Protein AF-A0A3D3IW86-F1 (afdb_monomer_lite)

pLDDT: mean 82.08, std 21.76, range [32.59, 98.81]

Radius of gyration: 20.86 Å; chains: 1; bounding box: 68×51×54 Å

Sequence (245 aa):
MKNLFLLALILLTANPALARVEESYRPDKIADLTLIYNRVTPASRAADMEFVKGMTPHHAGALTMSEEYLNNPGASSPTLKKLARGIIHNQKFEIGMLAAIHTLAEKPLAEIGEYRAVAVQGLAQNQKFIFAPMPDSFGLRGENISAADVAFAKGMIVHHQGAVDMAHDYLNNPNATNNYLRLMCNDIITDQSQEIALMEAVISAYPGDAAAVKPAKVHGMDHMGHGKDNKTRDCGHTKPDSHKH

Foldseek 3Di:
DDDDDDDPPPPPPPVPACLQQDVPADLPDADDKDFDKDQADPLLLVLLVLLLVQVLLLLVQLLVLLVVLLPDPQAFQPLLVLVSVLSNQRSVLVSVFSVQQVVQSPDPDDAPVRMGGRGIPCSCNNVVNDRRDRRDLVSLVPTAQGLSLLQSLVQLLVSLVLLLVSLVVLCPDPSNRPVVSVSVSVVSNVVSVSSNVSSVSSLVSHPDDSVPRHHDDGGSCPSSPPDDDPPPPPPDDDDDDDDDD

Structure (mmCIF, N/CA/C/O backbone):
data_AF-A0A3D3IW86-F1
#
_entry.id   AF-A0A3D3IW86-F1
#
loop_
_atom_site.group_PDB
_atom_site.id
_atom_site.type_symbol
_atom_site.label_atom_id
_atom_site.label_alt_id
_atom_site.label_comp_id
_atom_site.label_asym_id
_atom_site.label_entity_id
_atom_site.label_seq_id
_atom_site.pdbx_PDB_ins_code
_atom_site.Cartn_x
_atom_site.Cartn_y
_atom_site.Cartn_z
_atom_site.occupancy
_atom_site.B_iso_or_equiv
_atom_site.auth_seq_id
_atom_site.auth_comp_id
_atom_site.auth_asym_id
_atom_site.auth_atom_id
_atom_site.pdbx_PDB_model_num
ATOM 1 N N . MET A 1 1 ? -17.943 -38.190 23.713 1.00 38.34 1 MET A N 1
ATOM 2 C CA . MET A 1 1 ? -16.708 -38.257 22.904 1.00 38.34 1 MET A CA 1
ATOM 3 C C . MET A 1 1 ? -16.505 -36.878 22.297 1.00 38.34 1 MET A C 1
ATOM 5 O O . MET A 1 1 ? -17.404 -36.398 21.623 1.00 38.34 1 MET A O 1
ATOM 9 N N . LYS A 1 2 ? -15.439 -36.180 22.705 1.00 37.81 2 LYS A N 1
ATOM 10 C CA . LYS A 1 2 ? -15.166 -34.772 22.376 1.00 37.81 2 LYS A CA 1
ATOM 11 C C . LYS A 1 2 ? -14.350 -34.72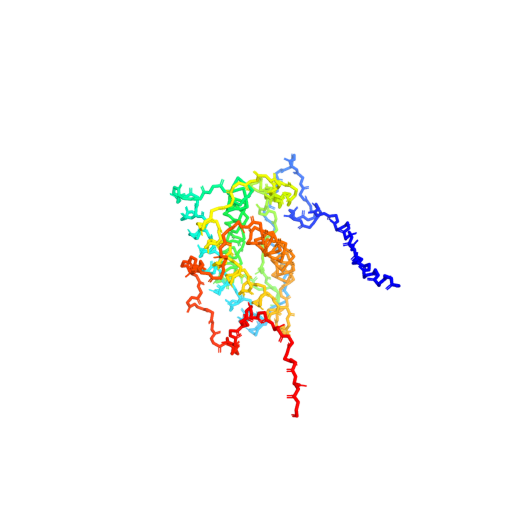7 21.079 1.00 37.81 2 LYS A C 1
ATOM 13 O O . LYS A 1 2 ? -13.244 -35.255 21.077 1.00 37.81 2 LYS A O 1
ATOM 18 N N . ASN A 1 3 ? -14.868 -34.103 20.021 1.00 37.53 3 ASN A N 1
ATOM 19 C CA . ASN A 1 3 ? -14.087 -33.822 18.814 1.00 37.53 3 ASN A CA 1
ATOM 20 C C . ASN A 1 3 ? -13.356 -32.492 18.994 1.00 37.53 3 ASN A C 1
ATOM 22 O O . ASN A 1 3 ? -13.954 -31.419 18.956 1.00 37.53 3 ASN A O 1
ATOM 26 N N . LEU A 1 4 ? -12.057 -32.607 19.244 1.00 38.44 4 LEU A N 1
ATOM 27 C CA . LEU A 1 4 ? -11.098 -31.520 19.340 1.00 38.44 4 LEU A CA 1
ATOM 28 C C . LEU A 1 4 ? -10.633 -31.192 17.911 1.00 38.44 4 LEU A C 1
ATOM 30 O O . LEU A 1 4 ? -9.855 -31.947 17.333 1.00 38.44 4 LEU A O 1
ATOM 34 N N . PHE A 1 5 ? -11.130 -30.108 17.313 1.00 38.84 5 PHE A N 1
ATOM 35 C CA . PHE A 1 5 ? -10.524 -29.566 16.095 1.00 38.84 5 PHE A CA 1
ATOM 36 C C . PHE A 1 5 ? -9.273 -28.784 16.496 1.00 38.84 5 PHE A C 1
ATOM 38 O O . PHE A 1 5 ? -9.349 -27.718 17.102 1.00 38.84 5 PHE A O 1
ATOM 45 N N . LEU A 1 6 ? -8.116 -29.371 16.203 1.00 35.00 6 LEU A N 1
ATOM 46 C CA . LEU A 1 6 ? -6.807 -28.768 16.386 1.00 35.00 6 LEU A CA 1
ATOM 47 C C . LEU A 1 6 ? -6.587 -27.768 15.238 1.00 35.00 6 LEU A C 1
ATOM 49 O O . LEU A 1 6 ? -6.328 -28.172 14.106 1.00 35.00 6 LEU A O 1
ATOM 53 N N . LEU A 1 7 ? -6.732 -26.469 15.509 1.00 35.75 7 LEU A N 1
ATOM 54 C CA . LEU A 1 7 ? -6.307 -25.427 14.575 1.00 35.75 7 LEU A CA 1
ATOM 55 C C . LEU A 1 7 ? -4.773 -25.389 14.601 1.00 35.75 7 LEU A C 1
ATOM 57 O O . LEU A 1 7 ? -4.171 -25.004 15.604 1.00 35.75 7 LEU A O 1
ATOM 61 N N . ALA A 1 8 ? -4.135 -25.841 13.525 1.00 33.03 8 ALA A N 1
ATOM 62 C CA . ALA A 1 8 ? -2.693 -25.729 13.364 1.00 33.03 8 ALA A CA 1
ATOM 63 C C . ALA A 1 8 ? -2.337 -24.255 13.126 1.00 33.03 8 ALA A C 1
ATOM 65 O O . ALA A 1 8 ? -2.498 -23.732 12.026 1.00 33.03 8 ALA A O 1
ATOM 66 N N . LEU A 1 9 ? -1.867 -23.580 14.175 1.00 33.41 9 LEU A N 1
ATOM 67 C CA . LEU A 1 9 ? -1.233 -22.273 14.072 1.00 33.41 9 LEU A CA 1
ATOM 68 C C . LEU A 1 9 ? 0.145 -22.481 13.433 1.00 33.41 9 LEU A C 1
ATOM 70 O O . LEU A 1 9 ? 1.122 -22.790 14.115 1.00 33.41 9 LEU A O 1
ATOM 74 N N . ILE A 1 10 ? 0.215 -22.369 12.108 1.00 33.88 10 ILE A N 1
ATOM 75 C CA . ILE A 1 10 ? 1.492 -22.299 11.402 1.00 33.88 10 ILE A CA 1
ATOM 76 C C . ILE A 1 10 ? 2.092 -20.931 11.741 1.00 33.88 10 ILE A C 1
ATOM 78 O O . ILE A 1 10 ? 1.755 -19.924 11.123 1.00 33.88 10 ILE A O 1
ATOM 82 N N . LEU A 1 11 ? 2.967 -20.885 12.750 1.00 34.97 11 LEU A N 1
ATOM 83 C CA . LEU A 1 11 ? 3.916 -19.785 12.896 1.00 34.97 11 LEU A CA 1
ATOM 84 C C . LEU A 1 11 ? 4.886 -19.868 11.718 1.00 34.97 11 LEU A C 1
ATOM 86 O O . LEU A 1 11 ? 5.905 -20.557 11.772 1.00 34.97 11 LEU A O 1
ATOM 90 N N . LEU A 1 12 ? 4.558 -19.167 10.637 1.00 33.88 12 LEU A N 1
ATOM 91 C CA . LEU A 1 12 ? 5.546 -18.815 9.635 1.00 33.88 12 LEU A CA 1
ATOM 92 C C . LEU A 1 12 ? 6.490 -17.810 10.304 1.00 33.88 12 LEU A C 1
ATOM 94 O O . LEU A 1 12 ? 6.170 -16.631 10.435 1.00 33.88 12 LEU A O 1
ATOM 98 N N . THR A 1 13 ? 7.660 -18.259 10.755 1.00 36.84 13 THR A N 1
ATOM 99 C CA . THR A 1 13 ? 8.764 -17.344 11.063 1.00 36.84 13 THR A CA 1
ATOM 100 C C . THR A 1 13 ? 9.342 -16.848 9.738 1.00 36.84 13 THR A C 1
ATOM 102 O O . THR A 1 13 ? 10.446 -17.221 9.344 1.00 36.84 13 THR A O 1
ATOM 105 N N . ALA A 1 14 ? 8.565 -16.059 8.996 1.00 35.62 14 ALA A N 1
ATOM 106 C CA . ALA A 1 14 ? 9.099 -15.277 7.897 1.00 35.62 14 ALA A CA 1
ATOM 107 C C . ALA A 1 14 ? 9.981 -14.207 8.535 1.00 35.62 14 ALA A C 1
ATOM 109 O O . ALA A 1 14 ? 9.492 -13.358 9.271 1.00 35.62 14 ALA A O 1
ATOM 110 N N . ASN A 1 15 ? 11.291 -14.312 8.330 1.00 34.75 15 ASN A N 1
ATOM 111 C CA . ASN A 1 15 ? 12.263 -13.345 8.815 1.00 34.75 15 ASN A CA 1
ATOM 112 C C . ASN A 1 15 ? 12.009 -12.005 8.089 1.00 34.75 15 ASN A C 1
ATOM 114 O O . ASN A 1 15 ? 12.382 -11.883 6.922 1.00 34.75 15 ASN A O 1
ATOM 118 N N . PRO A 1 16 ? 11.361 -11.001 8.710 1.00 41.25 16 PRO A N 1
ATOM 119 C CA . PRO A 1 16 ? 10.748 -9.893 7.973 1.00 41.25 16 PRO A CA 1
ATOM 120 C C . PRO A 1 16 ? 11.738 -8.755 7.666 1.00 41.25 16 PRO A C 1
ATOM 122 O O . PRO A 1 16 ? 11.332 -7.659 7.290 1.00 41.25 16 PRO A O 1
ATOM 125 N N . ALA A 1 17 ? 13.040 -8.972 7.877 1.00 37.31 17 ALA A N 1
ATOM 126 C CA . ALA A 1 17 ? 14.017 -7.890 7.981 1.00 37.31 17 ALA A CA 1
ATOM 127 C C . ALA A 1 17 ? 14.899 -7.674 6.739 1.00 37.31 17 ALA A C 1
ATOM 129 O O . ALA A 1 17 ? 15.450 -6.589 6.599 1.00 37.31 17 AL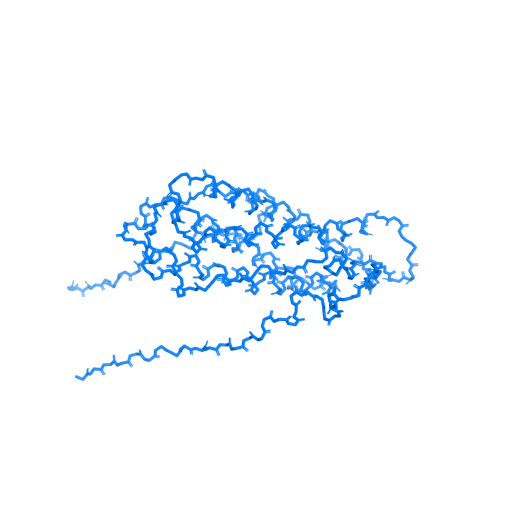A A O 1
ATOM 130 N N . LEU A 1 18 ? 15.056 -8.658 5.844 1.00 33.28 18 LEU A N 1
ATOM 131 C CA . LEU A 1 18 ? 16.042 -8.557 4.750 1.00 33.28 18 LEU A CA 1
ATOM 132 C C . LEU A 1 18 ? 15.470 -8.099 3.399 1.00 33.28 18 LEU A C 1
ATOM 134 O O . LEU A 1 18 ? 16.231 -7.612 2.572 1.00 33.28 18 LEU A O 1
ATOM 138 N N . ALA A 1 19 ? 14.154 -8.191 3.190 1.00 36.72 19 ALA A N 1
ATOM 139 C CA . ALA A 1 19 ? 13.506 -7.710 1.962 1.00 36.72 19 ALA A CA 1
ATOM 140 C C . ALA A 1 19 ? 13.031 -6.244 2.049 1.00 36.72 19 ALA A C 1
ATOM 142 O O . ALA A 1 19 ? 12.949 -5.559 1.039 1.00 36.72 19 ALA A O 1
ATOM 143 N N . ARG A 1 20 ? 12.768 -5.731 3.259 1.00 53.72 20 ARG A N 1
ATOM 144 C CA . ARG A 1 20 ? 11.991 -4.491 3.470 1.00 53.72 20 ARG A CA 1
ATOM 145 C C . ARG A 1 20 ? 12.715 -3.173 3.211 1.00 53.72 20 ARG A C 1
ATOM 147 O O . ARG A 1 20 ? 12.088 -2.119 3.182 1.00 53.72 20 ARG A O 1
ATOM 154 N N . VAL A 1 21 ? 14.033 -3.201 3.098 1.00 54.09 21 VAL A N 1
ATOM 155 C CA . VAL A 1 21 ? 14.850 -2.003 2.923 1.00 54.09 21 VAL A CA 1
ATOM 156 C C . VAL A 1 21 ? 16.035 -2.450 2.093 1.00 54.09 21 VAL A C 1
ATOM 158 O O . VAL A 1 21 ? 17.059 -2.692 2.690 1.00 54.09 21 VAL A O 1
ATOM 161 N N . GLU A 1 22 ? 15.848 -2.705 0.792 1.00 60.66 22 GLU A N 1
ATOM 162 C CA . GLU A 1 22 ? 16.869 -3.105 -0.206 1.00 60.66 22 GLU A CA 1
ATOM 163 C C . GLU A 1 22 ? 18.027 -3.982 0.321 1.00 60.66 22 GLU A C 1
ATOM 165 O O . GLU A 1 22 ? 18.822 -3.530 1.125 1.00 60.66 22 GLU A O 1
ATOM 170 N N . GLU A 1 23 ? 18.258 -5.185 -0.207 1.00 59.72 23 GLU A N 1
ATOM 171 C CA . GLU A 1 23 ? 19.283 -6.145 0.281 1.00 59.72 23 GLU A CA 1
ATOM 172 C C . GLU A 1 23 ? 20.672 -5.548 0.687 1.00 59.72 23 GLU A C 1
ATOM 174 O O . GLU A 1 23 ? 21.365 -6.039 1.587 1.00 59.72 23 GLU A O 1
ATOM 179 N N . SER A 1 24 ? 21.072 -4.426 0.079 1.00 60.72 24 SER A N 1
ATOM 180 C CA . SER A 1 24 ? 22.264 -3.627 0.376 1.00 60.72 24 SER A CA 1
ATOM 181 C C . SER A 1 24 ? 22.143 -2.503 1.433 1.00 60.72 24 SER A C 1
ATOM 183 O O . SER A 1 24 ? 23.110 -1.756 1.574 1.00 60.72 24 SER A O 1
ATOM 185 N N . TYR A 1 25 ? 21.045 -2.331 2.182 1.00 65.62 25 TYR A N 1
ATOM 186 C CA . TYR A 1 25 ? 20.902 -1.219 3.141 1.00 65.62 25 TYR A CA 1
ATOM 187 C C . TYR A 1 25 ? 21.943 -1.295 4.259 1.00 65.62 25 TYR A C 1
ATOM 189 O O . TYR A 1 25 ? 22.136 -2.327 4.910 1.00 65.62 25 TYR A O 1
ATOM 197 N N . ARG A 1 26 ? 22.650 -0.188 4.475 1.00 70.12 26 ARG A N 1
ATOM 198 C CA . ARG A 1 26 ? 23.712 -0.021 5.470 1.00 70.12 26 ARG A CA 1
ATOM 199 C C . ARG A 1 26 ? 23.526 1.342 6.137 1.00 70.12 26 ARG A C 1
ATOM 201 O O . ARG A 1 26 ? 23.883 2.347 5.528 1.00 70.12 26 ARG A O 1
ATOM 208 N N . PRO A 1 27 ? 22.973 1.426 7.361 1.00 66.62 27 PRO A N 1
ATOM 209 C CA . PRO A 1 27 ? 22.578 2.701 7.979 1.00 66.62 27 PRO A CA 1
ATOM 210 C C . PRO A 1 27 ? 23.736 3.703 8.159 1.00 66.62 27 PRO A C 1
ATOM 212 O O . PRO A 1 27 ? 23.502 4.896 8.339 1.00 66.62 27 PRO A O 1
ATOM 215 N N . ASP A 1 28 ? 24.976 3.225 8.093 1.00 70.19 28 ASP A N 1
ATOM 216 C CA . ASP A 1 28 ? 26.232 3.961 8.212 1.00 70.19 28 ASP A CA 1
ATOM 217 C C . ASP A 1 28 ? 26.816 4.456 6.872 1.00 70.19 28 ASP A C 1
ATOM 219 O O . ASP A 1 28 ? 27.807 5.189 6.878 1.00 70.19 28 ASP A O 1
ATOM 223 N N . LYS A 1 29 ? 26.221 4.105 5.721 1.00 66.38 29 LYS A N 1
ATOM 224 C CA . LYS A 1 29 ? 26.719 4.499 4.391 1.00 66.38 29 LYS A CA 1
ATOM 225 C C . LYS A 1 29 ? 25.814 5.505 3.684 1.00 66.38 29 LYS A C 1
ATOM 227 O O . LYS A 1 29 ? 24.591 5.431 3.743 1.00 66.38 29 LYS A O 1
ATOM 232 N N . ILE A 1 30 ? 26.420 6.435 2.951 1.00 59.16 30 ILE A N 1
ATOM 233 C CA . ILE A 1 30 ? 25.709 7.223 1.936 1.00 59.16 30 ILE A CA 1
ATOM 234 C C . ILE A 1 30 ? 25.611 6.335 0.692 1.00 59.16 30 ILE A C 1
ATOM 236 O O . ILE A 1 30 ? 26.633 5.813 0.249 1.00 59.16 30 ILE A O 1
ATOM 240 N N . ALA A 1 31 ? 24.405 6.125 0.159 1.00 60.62 31 ALA A N 1
ATOM 241 C CA . ALA A 1 31 ? 24.242 5.483 -1.142 1.00 60.62 31 ALA A CA 1
ATOM 242 C C . ALA A 1 31 ? 24.014 6.530 -2.226 1.00 60.62 31 ALA A C 1
ATOM 244 O O . ALA A 1 31 ? 23.147 7.401 -2.093 1.00 60.62 31 ALA A O 1
ATOM 245 N N . ASP A 1 32 ? 24.763 6.375 -3.312 1.00 69.12 32 ASP A N 1
ATOM 246 C CA . ASP A 1 32 ? 24.415 6.962 -4.594 1.00 69.12 32 ASP A CA 1
ATOM 247 C C . ASP A 1 32 ? 23.208 6.211 -5.165 1.00 69.12 32 ASP A C 1
ATOM 249 O O . ASP A 1 32 ? 23.142 4.977 -5.134 1.00 69.12 32 ASP A O 1
ATOM 253 N N . LEU A 1 33 ? 22.239 6.961 -5.690 1.00 80.44 33 LEU A N 1
ATOM 254 C CA . LEU A 1 33 ? 21.105 6.372 -6.393 1.00 80.44 33 LEU A CA 1
ATOM 255 C C . LEU A 1 33 ? 21.620 5.624 -7.626 1.00 80.44 33 LEU A C 1
ATOM 257 O O . LEU A 1 33 ? 22.237 6.216 -8.512 1.00 80.44 33 LEU A O 1
ATOM 261 N N . THR A 1 34 ? 21.352 4.323 -7.686 1.00 82.81 34 THR A N 1
ATOM 262 C CA . THR A 1 34 ? 21.798 3.456 -8.780 1.00 82.81 34 THR A CA 1
ATOM 263 C C . THR A 1 34 ? 20.627 3.160 -9.706 1.00 82.81 34 THR A C 1
ATOM 265 O O . THR A 1 34 ? 19.541 2.800 -9.258 1.00 82.81 34 THR A O 1
ATOM 268 N N . LEU A 1 35 ? 20.830 3.310 -11.015 1.00 86.06 35 LEU A N 1
ATOM 269 C CA . LEU A 1 35 ? 19.809 2.970 -12.005 1.00 86.06 35 LEU A CA 1
ATOM 270 C C . LEU A 1 35 ? 19.748 1.454 -12.203 1.00 86.06 35 LEU A C 1
ATOM 272 O O . LEU A 1 35 ? 20.760 0.822 -12.504 1.00 86.06 35 LEU A O 1
ATOM 276 N N . ILE A 1 36 ? 18.546 0.892 -12.098 1.00 85.25 36 ILE A N 1
ATOM 277 C CA . ILE A 1 36 ? 18.278 -0.502 -12.455 1.00 85.25 36 ILE A CA 1
ATOM 278 C C . ILE A 1 36 ? 17.863 -0.548 -13.923 1.00 85.25 36 ILE A C 1
ATOM 280 O O . ILE A 1 36 ? 16.926 0.147 -14.326 1.00 85.25 36 ILE A O 1
ATOM 284 N N . TYR A 1 37 ? 18.543 -1.386 -14.707 1.00 87.88 37 TYR A N 1
ATOM 285 C CA . TYR A 1 37 ? 18.258 -1.592 -16.124 1.00 87.88 37 TYR A CA 1
ATOM 286 C C . TYR A 1 37 ? 17.562 -2.931 -16.359 1.00 87.88 37 TYR A C 1
ATOM 288 O O . TYR A 1 37 ? 18.061 -3.973 -15.943 1.00 87.88 37 TYR A O 1
ATOM 296 N N . ASN A 1 38 ? 16.465 -2.903 -17.116 1.00 87.12 38 ASN A N 1
ATOM 297 C CA . ASN A 1 38 ? 15.800 -4.095 -17.638 1.00 87.12 38 ASN A CA 1
ATOM 298 C C . ASN A 1 38 ? 15.626 -3.964 -19.152 1.00 87.12 38 ASN A C 1
ATOM 300 O O . ASN A 1 38 ? 15.585 -2.857 -19.697 1.00 87.12 38 ASN A O 1
ATOM 304 N N . ARG A 1 39 ? 15.473 -5.109 -19.822 1.00 88.56 39 ARG A N 1
ATOM 305 C CA . ARG A 1 39 ? 14.962 -5.149 -21.191 1.00 88.56 39 ARG A CA 1
ATOM 306 C C . ARG A 1 39 ? 13.524 -4.630 -21.197 1.00 88.56 39 ARG A C 1
ATOM 308 O O . ARG A 1 39 ? 12.710 -5.102 -20.403 1.00 88.56 39 ARG A O 1
ATOM 315 N N . VAL A 1 40 ? 13.206 -3.697 -22.090 1.00 87.38 40 VAL A N 1
ATOM 316 C CA . VAL A 1 40 ? 11.866 -3.110 -22.203 1.00 87.38 40 VAL A CA 1
ATOM 317 C C . VAL A 1 40 ? 11.340 -3.227 -23.624 1.00 87.38 40 VAL A C 1
ATOM 319 O O . VAL A 1 40 ? 12.009 -2.894 -24.594 1.00 87.38 40 VAL A O 1
ATOM 322 N N . THR A 1 41 ? 10.096 -3.679 -23.731 1.00 90.50 41 THR A N 1
ATOM 323 C CA . THR A 1 41 ? 9.297 -3.643 -24.956 1.00 90.50 41 THR A CA 1
ATOM 324 C C . THR A 1 41 ? 8.183 -2.604 -24.799 1.00 90.50 41 THR A C 1
ATOM 326 O O . THR A 1 41 ? 7.861 -2.214 -23.671 1.00 90.50 41 THR A O 1
ATOM 329 N N . PRO A 1 42 ? 7.526 -2.169 -25.888 1.00 90.00 42 PRO A N 1
ATOM 330 C CA . PRO A 1 42 ? 6.341 -1.321 -25.773 1.00 90.00 42 PRO A CA 1
ATOM 331 C C . PRO A 1 42 ? 5.255 -1.930 -24.872 1.00 90.00 42 PRO A C 1
ATOM 333 O O . PRO A 1 42 ? 4.659 -1.217 -24.069 1.00 90.00 42 PRO A O 1
ATOM 336 N N . ALA A 1 43 ? 5.050 -3.251 -24.951 1.00 93.12 43 ALA A N 1
ATOM 337 C CA . ALA A 1 43 ? 4.064 -3.963 -24.142 1.00 93.12 43 ALA A CA 1
ATOM 338 C C . ALA A 1 43 ? 4.440 -3.996 -22.654 1.00 93.12 43 ALA A C 1
ATOM 340 O O . ALA A 1 43 ? 3.590 -3.727 -21.808 1.00 93.12 43 ALA A O 1
ATOM 341 N N . SER A 1 44 ? 5.708 -4.266 -22.322 1.00 93.12 44 SER A N 1
ATOM 342 C CA . SER A 1 44 ? 6.145 -4.267 -20.921 1.00 93.12 44 SER A CA 1
ATOM 343 C C . SER A 1 44 ? 6.088 -2.871 -20.311 1.00 93.12 44 SER A C 1
ATOM 345 O O . SER A 1 44 ? 5.601 -2.702 -19.202 1.00 93.12 44 SER A O 1
ATOM 347 N N . ARG A 1 45 ? 6.479 -1.838 -21.068 1.00 90.50 45 ARG A N 1
ATOM 348 C CA . ARG A 1 45 ? 6.341 -0.445 -20.623 1.00 90.50 45 ARG A CA 1
ATOM 349 C C . ARG A 1 45 ? 4.882 -0.067 -20.377 1.00 90.50 45 ARG A C 1
ATOM 351 O O . ARG A 1 45 ? 4.606 0.666 -19.434 1.00 90.50 45 ARG A O 1
ATOM 358 N N . ALA A 1 46 ? 3.961 -0.524 -21.223 1.00 93.25 46 ALA A N 1
ATOM 359 C CA . ALA A 1 46 ? 2.538 -0.269 -21.030 1.00 93.25 46 ALA A CA 1
ATOM 360 C C . ALA A 1 46 ? 2.020 -0.931 -19.742 1.00 93.25 46 ALA A C 1
ATOM 362 O O . ALA A 1 46 ? 1.354 -0.256 -18.963 1.00 93.25 46 ALA A O 1
ATOM 363 N N . ALA A 1 47 ? 2.393 -2.192 -19.489 1.00 95.62 47 ALA A N 1
ATOM 364 C CA . ALA A 1 47 ? 2.024 -2.921 -18.274 1.00 95.62 47 ALA A CA 1
ATOM 365 C C . ALA A 1 47 ? 2.561 -2.245 -16.997 1.00 95.62 47 ALA A C 1
ATOM 367 O O . ALA A 1 47 ? 1.803 -2.012 -16.057 1.00 95.62 47 ALA A O 1
ATOM 368 N N . ASP A 1 48 ? 3.843 -1.864 -16.984 1.00 95.19 48 ASP A N 1
ATOM 369 C CA . ASP A 1 48 ? 4.453 -1.108 -15.882 1.00 95.19 48 ASP A CA 1
ATOM 370 C C . ASP A 1 48 ? 3.690 0.199 -15.625 1.00 95.19 48 ASP A C 1
ATOM 372 O O . ASP A 1 48 ? 3.375 0.545 -14.486 1.00 95.19 48 ASP A O 1
ATOM 376 N N . MET A 1 49 ? 3.368 0.930 -16.696 1.00 94.62 49 MET A N 1
ATOM 377 C CA . MET A 1 49 ? 2.704 2.221 -16.581 1.00 94.62 49 MET A CA 1
ATOM 378 C C . MET A 1 49 ? 1.247 2.127 -16.144 1.00 94.62 49 MET A C 1
ATOM 380 O O . MET A 1 49 ? 0.774 3.033 -15.462 1.00 94.62 49 MET A O 1
ATOM 384 N N . GLU A 1 50 ? 0.542 1.068 -16.522 1.00 95.56 50 GLU A N 1
ATOM 385 C CA . GLU A 1 50 ? -0.806 0.785 -16.036 1.00 95.56 50 GLU A CA 1
ATOM 386 C C . GLU A 1 50 ? -0.797 0.569 -14.519 1.00 95.56 50 GLU A C 1
ATOM 388 O O . GLU A 1 50 ? -1.521 1.259 -13.798 1.00 95.56 50 GLU A O 1
ATOM 393 N N . PHE A 1 51 ? 0.105 -0.284 -14.021 1.00 96.56 51 PHE A N 1
ATOM 394 C CA . PHE A 1 51 ? 0.260 -0.518 -12.585 1.00 96.56 51 PHE A CA 1
ATOM 395 C C . PHE A 1 51 ? 0.637 0.761 -11.829 1.00 96.56 51 PHE A C 1
ATOM 397 O O . PHE A 1 51 ? -0.018 1.114 -10.851 1.00 96.56 51 PHE A O 1
ATOM 404 N N . VAL A 1 52 ? 1.643 1.505 -12.302 1.00 96.25 52 VAL A N 1
ATOM 405 C CA . VAL A 1 52 ? 2.108 2.742 -11.648 1.00 96.25 52 VAL A CA 1
ATOM 406 C C . VAL A 1 52 ? 1.005 3.803 -11.594 1.00 96.25 52 VAL A C 1
ATOM 408 O O . VAL A 1 52 ? 0.817 4.445 -10.557 1.00 96.25 52 VAL A O 1
ATOM 411 N N . LYS A 1 53 ? 0.251 3.985 -12.686 1.00 95.50 53 LYS A N 1
ATOM 412 C CA . LYS A 1 53 ? -0.845 4.966 -12.759 1.00 95.50 53 LYS A CA 1
ATOM 413 C C . LYS A 1 53 ? -2.054 4.576 -11.915 1.00 95.50 53 LYS A C 1
ATOM 415 O O . LYS A 1 53 ? -2.751 5.474 -11.457 1.00 95.50 53 LYS A O 1
ATOM 420 N N . GLY A 1 54 ? -2.294 3.282 -11.703 1.00 96.12 54 GLY A N 1
ATOM 421 C CA . GLY A 1 54 ? -3.345 2.806 -10.805 1.00 96.12 54 GLY A CA 1
ATOM 422 C C . GLY A 1 54 ? -2.932 2.842 -9.331 1.00 96.12 54 GLY A C 1
ATOM 423 O O . GLY A 1 54 ? -3.660 3.366 -8.493 1.00 96.12 54 GLY A O 1
ATOM 424 N N . MET A 1 55 ? -1.743 2.329 -8.999 1.00 97.50 55 MET A N 1
ATOM 425 C CA . MET A 1 55 ? -1.341 2.106 -7.606 1.00 97.50 55 MET A CA 1
ATOM 426 C C . MET A 1 55 ? -0.990 3.414 -6.889 1.00 97.50 55 MET A C 1
ATOM 428 O O . MET A 1 55 ? -1.208 3.543 -5.688 1.00 97.50 55 MET A O 1
ATOM 432 N N . THR A 1 56 ? -0.505 4.417 -7.625 1.00 96.44 56 THR A N 1
ATOM 433 C CA . THR A 1 56 ? -0.170 5.735 -7.063 1.00 96.44 56 THR A CA 1
ATOM 434 C C . THR A 1 56 ? -1.382 6.434 -6.420 1.00 96.44 56 THR A C 1
ATOM 436 O O . THR A 1 56 ? -1.319 6.739 -5.227 1.00 96.44 56 THR A O 1
ATOM 439 N N . PRO A 1 57 ? -2.494 6.701 -7.143 1.00 96.56 57 PRO A N 1
ATOM 440 C CA . PRO A 1 57 ? -3.684 7.297 -6.536 1.00 96.56 57 PRO A CA 1
ATOM 441 C C . PRO A 1 57 ? -4.350 6.369 -5.514 1.00 96.56 57 PRO A C 1
ATOM 443 O O . PRO A 1 57 ? -4.927 6.865 -4.549 1.00 96.56 57 PRO A O 1
ATOM 446 N N . HIS A 1 58 ? -4.226 5.048 -5.677 1.00 97.50 58 HIS A N 1
ATOM 447 C CA . HIS A 1 58 ? -4.700 4.092 -4.685 1.00 97.50 58 HIS A CA 1
ATOM 448 C C . HIS A 1 58 ? -3.975 4.264 -3.343 1.00 97.50 58 HIS A C 1
ATOM 450 O O . HIS A 1 58 ? -4.607 4.541 -2.333 1.00 97.50 58 HIS A O 1
ATOM 456 N N . HIS A 1 59 ? -2.640 4.228 -3.313 1.00 97.62 59 HIS A N 1
ATOM 457 C CA . HIS A 1 59 ? -1.885 4.469 -2.075 1.00 97.62 59 HIS A CA 1
ATOM 458 C C . HIS A 1 59 ? -2.155 5.856 -1.475 1.00 97.62 59 HIS A C 1
ATOM 460 O O . HIS A 1 59 ? -2.256 6.002 -0.256 1.00 97.62 59 HIS A O 1
ATOM 466 N N . ALA A 1 60 ? -2.344 6.885 -2.308 1.00 97.94 60 ALA A N 1
ATOM 467 C CA . ALA A 1 60 ? -2.741 8.204 -1.816 1.00 97.94 60 ALA A CA 1
ATOM 468 C C . ALA A 1 60 ? -4.095 8.170 -1.072 1.00 97.94 60 ALA A C 1
ATOM 470 O O . ALA A 1 60 ? -4.262 8.871 -0.073 1.00 97.94 60 ALA A O 1
ATOM 471 N N . GLY A 1 61 ? -5.030 7.315 -1.504 1.00 98.00 61 GLY A N 1
ATOM 472 C CA . GLY A 1 61 ? -6.290 7.053 -0.808 1.00 98.00 61 GLY A CA 1
ATOM 473 C C . GLY A 1 61 ? -6.090 6.518 0.613 1.00 98.00 61 GLY A C 1
ATOM 474 O O . GLY A 1 61 ? -6.693 7.040 1.553 1.00 98.00 61 GLY A O 1
ATOM 475 N N . ALA A 1 62 ? -5.189 5.550 0.802 1.00 98.06 62 ALA A N 1
ATOM 476 C CA . ALA A 1 62 ? -4.881 4.993 2.121 1.00 98.06 62 ALA A CA 1
ATOM 477 C C . ALA A 1 62 ? -4.258 6.019 3.083 1.00 98.06 62 ALA A C 1
ATOM 479 O O . ALA A 1 62 ? -4.541 5.982 4.287 1.00 98.06 62 ALA A O 1
ATOM 480 N N . LEU A 1 63 ? -3.453 6.958 2.570 1.00 98.50 63 LEU A N 1
ATOM 481 C CA . LEU A 1 63 ? -2.945 8.093 3.349 1.00 98.50 63 LEU A CA 1
ATOM 482 C C . LEU A 1 63 ? -4.109 8.943 3.875 1.00 98.50 63 LEU A C 1
ATOM 484 O O . LEU A 1 63 ? -4.207 9.150 5.084 1.00 98.50 63 LEU A O 1
ATOM 488 N N . THR A 1 64 ? -5.034 9.354 2.999 1.00 98.56 64 THR A N 1
ATOM 489 C CA . THR A 1 64 ? -6.219 10.136 3.392 1.00 98.56 64 THR A CA 1
ATOM 490 C C . THR A 1 64 ? -7.078 9.397 4.418 1.00 98.56 64 THR A C 1
ATOM 492 O O . THR A 1 64 ? -7.411 9.961 5.458 1.00 98.56 64 THR A O 1
ATOM 495 N N . MET A 1 65 ? -7.391 8.120 4.181 1.00 98.69 65 MET A N 1
ATOM 496 C CA . MET A 1 65 ? -8.194 7.312 5.111 1.00 98.69 65 MET A CA 1
ATOM 497 C C . MET A 1 65 ? -7.533 7.197 6.492 1.00 98.69 65 MET A C 1
ATOM 499 O O . MET A 1 65 ? -8.206 7.272 7.521 1.00 98.69 65 MET A O 1
ATOM 503 N N . SER A 1 66 ? -6.209 7.023 6.524 1.00 98.81 66 SER A N 1
ATOM 504 C CA . SER A 1 66 ? -5.439 6.911 7.767 1.00 98.81 66 SER A CA 1
ATOM 505 C C . SER A 1 66 ? -5.382 8.235 8.531 1.00 98.81 66 SER A C 1
ATOM 507 O O . SER A 1 66 ? -5.521 8.241 9.753 1.00 98.81 66 SER A O 1
ATOM 509 N N . GLU A 1 67 ? -5.225 9.364 7.837 1.00 98.75 67 GLU A N 1
ATOM 510 C CA . GLU A 1 67 ? -5.268 10.700 8.441 1.00 98.75 67 GLU A CA 1
ATOM 511 C C . GLU A 1 67 ? -6.659 11.027 9.003 1.00 98.75 67 GLU A C 1
ATOM 513 O O . GLU A 1 67 ? -6.773 11.493 10.138 1.00 98.75 67 GLU A O 1
ATOM 518 N N . GLU A 1 68 ? -7.727 10.732 8.256 1.00 98.69 68 GLU A N 1
ATOM 519 C CA . GLU A 1 68 ? -9.112 10.894 8.716 1.00 98.69 68 GLU A CA 1
ATOM 520 C C . GLU A 1 68 ? -9.384 10.069 9.979 1.00 98.69 68 GLU A C 1
ATOM 522 O O . GLU A 1 68 ? -9.971 10.574 10.939 1.00 98.69 68 GLU A O 1
ATOM 527 N N . TYR A 1 69 ? -8.916 8.819 10.015 1.00 98.75 69 TYR A N 1
ATOM 528 C CA . TYR A 1 69 ? -9.034 7.961 11.191 1.00 98.75 69 TYR A CA 1
ATOM 529 C C . TYR A 1 69 ? -8.260 8.503 12.398 1.00 98.75 69 TYR A C 1
ATOM 531 O O . TYR A 1 69 ? -8.806 8.570 13.501 1.00 98.75 69 TYR A O 1
ATOM 539 N N . LEU A 1 70 ? -7.011 8.940 12.205 1.00 98.69 70 LEU A N 1
ATOM 540 C CA . LEU A 1 70 ? -6.189 9.511 13.278 1.00 98.69 70 LEU A CA 1
ATOM 541 C C . LEU A 1 70 ? -6.785 10.803 13.857 1.00 98.69 70 LEU A C 1
ATOM 543 O O . LEU A 1 70 ? -6.623 11.058 15.052 1.00 98.69 70 LEU A O 1
ATOM 547 N N . ASN A 1 71 ? -7.492 11.579 13.034 1.00 98.50 71 ASN A N 1
ATOM 548 C CA . ASN A 1 71 ? -8.168 12.813 13.431 1.00 98.50 71 ASN A CA 1
ATOM 549 C C . ASN A 1 71 ? -9.585 12.590 13.987 1.00 98.50 71 ASN A C 1
ATOM 551 O O . ASN A 1 71 ? -10.203 13.532 14.485 1.00 98.50 71 ASN A O 1
ATOM 555 N N . ASN A 1 72 ? -10.117 11.367 13.925 1.00 98.19 72 ASN A N 1
ATOM 556 C CA . ASN A 1 72 ? -11.453 11.067 14.419 1.00 98.19 72 ASN A CA 1
ATOM 557 C C . ASN A 1 72 ? -11.452 10.967 15.960 1.00 98.19 72 ASN A C 1
ATOM 559 O O . ASN A 1 72 ? -10.835 10.051 16.510 1.00 98.19 72 ASN A O 1
ATOM 563 N N . PRO A 1 73 ? -12.183 11.835 16.690 1.00 97.25 73 PRO A N 1
ATOM 564 C CA . PRO A 1 73 ? -12.218 11.795 18.154 1.00 97.25 73 PRO A CA 1
ATOM 565 C C . PRO A 1 73 ? -12.854 10.513 18.715 1.00 97.25 73 PRO A C 1
ATOM 567 O O . PRO A 1 73 ? -12.628 10.176 19.873 1.00 97.25 73 PRO A O 1
ATOM 570 N N . GLY A 1 74 ? -13.635 9.790 17.907 1.00 96.94 74 GLY A N 1
ATOM 571 C CA . GLY A 1 74 ? -14.206 8.495 18.264 1.00 96.94 74 GLY A CA 1
ATOM 572 C C . GLY A 1 74 ? -13.243 7.316 18.098 1.00 96.94 74 GLY A C 1
ATOM 573 O O . GLY A 1 74 ? -13.562 6.229 18.572 1.00 96.94 74 GLY A O 1
ATOM 574 N N . ALA A 1 75 ? -12.092 7.483 17.440 1.00 97.81 75 ALA A N 1
ATOM 575 C CA . ALA A 1 75 ? -11.089 6.427 17.304 1.00 97.81 75 ALA A CA 1
ATOM 576 C C . ALA A 1 75 ? -10.376 6.194 18.643 1.00 97.81 75 ALA A C 1
ATOM 578 O O . ALA A 1 75 ? -9.776 7.126 19.196 1.00 97.81 75 ALA A O 1
ATOM 579 N N . SER A 1 76 ? -10.389 4.963 19.155 1.00 96.62 76 SER A N 1
ATOM 580 C CA . SER A 1 76 ? -9.879 4.662 20.498 1.00 96.62 76 SER A CA 1
ATOM 581 C C . SER A 1 76 ? -8.771 3.619 20.534 1.00 96.62 76 SER A C 1
ATOM 583 O O . SER A 1 76 ? -7.940 3.729 21.430 1.00 96.62 76 SER A O 1
ATOM 585 N N . SER A 1 77 ? -8.686 2.694 19.573 1.00 97.44 77 SER A N 1
ATOM 586 C CA . SER A 1 77 ? -7.656 1.642 19.537 1.00 97.44 77 SER A CA 1
ATOM 587 C C . SER A 1 77 ? -6.228 2.198 19.352 1.00 97.44 77 SER A C 1
ATOM 589 O O . SER A 1 77 ? -5.887 2.715 18.280 1.00 97.44 77 SER A O 1
ATOM 591 N N . PRO A 1 78 ? -5.333 2.085 20.356 1.00 96.38 78 PRO A N 1
ATOM 592 C CA . PRO A 1 78 ? -3.926 2.450 20.197 1.00 96.38 78 PRO A CA 1
ATOM 593 C C . PRO A 1 78 ? -3.205 1.611 19.137 1.00 96.38 78 PRO A C 1
ATOM 595 O O . PRO A 1 78 ? -2.402 2.162 18.374 1.00 96.38 78 PRO A O 1
ATOM 598 N N . THR A 1 79 ? -3.504 0.310 19.064 1.00 96.69 79 THR A N 1
ATOM 599 C CA . THR A 1 79 ? -2.948 -0.603 18.057 1.00 96.69 79 THR A CA 1
ATOM 600 C C . THR A 1 79 ? -3.320 -0.161 16.645 1.00 96.69 79 THR A C 1
ATOM 602 O O . THR A 1 79 ? -2.432 -0.004 15.805 1.00 96.69 79 THR A O 1
ATOM 605 N N . LEU A 1 80 ? -4.594 0.144 16.384 1.00 97.62 80 LEU A N 1
ATOM 606 C CA . LEU A 1 80 ? -5.041 0.569 15.058 1.00 97.62 80 LEU A CA 1
ATOM 607 C C . LEU A 1 80 ? -4.523 1.967 14.690 1.00 97.62 80 LEU A C 1
ATOM 609 O O . LEU A 1 80 ? -4.132 2.203 13.550 1.00 97.62 80 LEU A O 1
ATOM 613 N N . LYS A 1 81 ? -4.381 2.883 15.658 1.00 98.06 81 LYS A N 1
ATOM 614 C CA . LYS A 1 81 ? -3.686 4.167 15.434 1.00 98.06 81 LYS A CA 1
ATOM 615 C C . LYS A 1 81 ? -2.209 3.979 15.089 1.00 98.06 81 LYS A C 1
ATOM 617 O O . LYS A 1 81 ? -1.658 4.758 14.310 1.00 98.06 81 LYS A O 1
ATOM 622 N N . LYS A 1 82 ? -1.538 2.982 15.675 1.00 97.56 82 LYS A N 1
ATOM 623 C CA . LYS A 1 82 ? -0.155 2.640 15.314 1.00 97.56 82 LYS A CA 1
ATOM 624 C C . LYS A 1 82 ? -0.090 2.078 13.897 1.00 97.56 82 LYS A C 1
ATOM 626 O O . LYS A 1 82 ? 0.791 2.505 13.156 1.00 97.56 82 LYS A O 1
ATOM 631 N N . LEU A 1 83 ? -1.036 1.213 13.524 1.00 97.88 83 LEU A N 1
ATOM 632 C CA . LEU A 1 83 ? -1.166 0.713 12.156 1.00 97.88 83 LEU A CA 1
ATOM 633 C C . LEU A 1 83 ? -1.345 1.870 11.165 1.00 97.88 83 LEU A C 1
ATOM 635 O O . LEU A 1 83 ? -0.549 1.996 10.248 1.00 97.88 83 LEU A O 1
ATOM 639 N N . ALA A 1 84 ? -2.307 2.768 11.396 1.00 98.75 84 ALA A N 1
ATOM 640 C CA . ALA A 1 84 ? -2.587 3.896 10.503 1.00 98.75 84 ALA A CA 1
ATOM 641 C C . ALA A 1 84 ? -1.363 4.803 10.270 1.00 98.75 84 ALA A C 1
ATOM 643 O O . ALA A 1 84 ? -1.099 5.230 9.149 1.00 98.75 84 ALA A O 1
ATOM 644 N N . ARG A 1 85 ? -0.556 5.064 11.310 1.00 98.62 85 ARG A N 1
ATOM 645 C CA . ARG A 1 85 ? 0.723 5.782 11.146 1.00 98.62 85 ARG A CA 1
ATOM 646 C C . ARG A 1 85 ? 1.741 4.987 10.328 1.00 98.62 85 ARG A C 1
ATOM 648 O O . ARG A 1 85 ? 2.482 5.588 9.556 1.00 98.62 85 ARG A O 1
ATOM 655 N N . GLY A 1 86 ? 1.785 3.668 10.514 1.00 97.69 86 GLY A N 1
ATOM 656 C CA . GLY A 1 86 ? 2.619 2.765 9.722 1.00 97.69 86 GLY A CA 1
ATOM 657 C C . GLY A 1 86 ? 2.241 2.790 8.243 1.00 97.69 86 GLY A C 1
ATOM 658 O O . GLY A 1 86 ? 3.114 3.026 7.416 1.00 97.69 86 GLY A O 1
ATOM 659 N N . ILE A 1 87 ? 0.945 2.683 7.933 1.00 98.31 87 ILE A N 1
ATOM 660 C CA . ILE A 1 87 ? 0.399 2.787 6.572 1.00 98.31 87 ILE A CA 1
ATOM 661 C C . ILE A 1 87 ? 0.819 4.110 5.923 1.00 98.31 87 ILE A C 1
ATOM 663 O O . ILE A 1 87 ? 1.392 4.095 4.838 1.00 98.31 87 ILE A O 1
ATOM 667 N N . ILE A 1 88 ? 0.614 5.253 6.595 1.00 98.56 88 ILE A N 1
ATOM 668 C CA . ILE A 1 88 ? 1.033 6.568 6.070 1.00 98.56 88 ILE A CA 1
ATOM 669 C C . ILE A 1 88 ? 2.532 6.585 5.761 1.00 98.56 88 ILE A C 1
ATOM 671 O O . ILE A 1 88 ? 2.941 7.042 4.697 1.00 98.56 88 ILE A O 1
ATOM 675 N N . HIS A 1 89 ? 3.358 6.119 6.699 1.00 96.56 89 HIS A N 1
ATOM 676 C CA . HIS A 1 89 ? 4.813 6.139 6.561 1.00 96.56 89 HIS A CA 1
ATOM 677 C C . HIS A 1 89 ? 5.294 5.254 5.406 1.00 96.56 89 HIS A C 1
ATOM 679 O O . HIS A 1 89 ? 6.065 5.712 4.562 1.00 96.56 89 HIS A O 1
ATOM 685 N N . ASN A 1 90 ? 4.799 4.019 5.344 1.00 96.00 90 ASN A N 1
ATOM 686 C CA . ASN A 1 90 ? 5.204 3.024 4.359 1.00 96.00 90 ASN A CA 1
ATOM 687 C C . ASN A 1 90 ? 4.677 3.366 2.960 1.00 96.00 90 ASN A C 1
ATOM 689 O O . ASN A 1 90 ? 5.467 3.507 2.028 1.00 96.00 90 ASN A O 1
ATOM 693 N N . GLN A 1 91 ? 3.374 3.629 2.820 1.00 97.25 91 GLN A N 1
ATOM 694 C CA . GLN A 1 91 ? 2.780 3.890 1.507 1.00 97.25 91 GLN A CA 1
ATOM 695 C C . GLN A 1 91 ? 3.231 5.231 0.911 1.00 97.25 91 GLN A C 1
ATOM 697 O O . GLN A 1 91 ? 3.311 5.376 -0.307 1.00 97.25 91 GLN A O 1
ATOM 702 N N . LYS A 1 92 ? 3.629 6.212 1.735 1.00 96.81 92 LYS A N 1
ATOM 703 C CA . LYS A 1 92 ? 4.266 7.443 1.236 1.00 96.81 92 LYS A CA 1
ATOM 704 C C . LYS A 1 92 ? 5.619 7.168 0.577 1.00 96.81 92 LYS A C 1
ATOM 706 O O . LYS A 1 92 ? 5.944 7.803 -0.428 1.00 96.81 92 LYS A O 1
ATOM 711 N N . PHE A 1 93 ? 6.404 6.248 1.133 1.00 94.62 93 PHE A N 1
ATOM 712 C CA . PHE A 1 93 ? 7.667 5.831 0.530 1.00 94.62 93 PHE A CA 1
ATOM 713 C C . PHE A 1 93 ? 7.428 5.083 -0.788 1.00 94.62 93 PHE A C 1
ATOM 715 O O . PHE A 1 93 ? 8.051 5.402 -1.801 1.00 94.62 93 PHE A O 1
ATOM 722 N N . GLU A 1 94 ? 6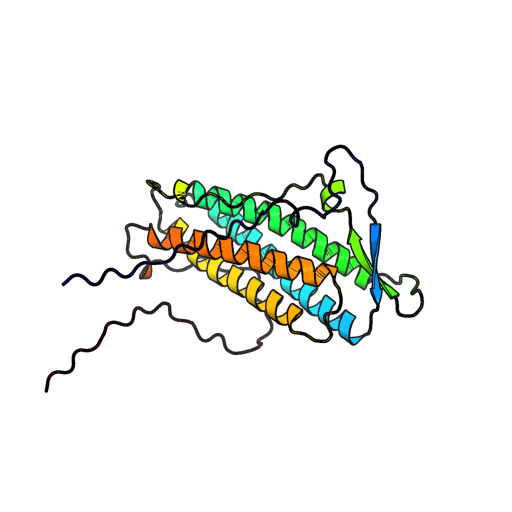.458 4.171 -0.808 1.00 94.94 94 GLU A N 1
ATOM 723 C CA . GLU A 1 94 ? 6.046 3.433 -2.007 1.00 94.94 94 GLU A CA 1
ATOM 724 C C . GLU A 1 94 ? 5.546 4.364 -3.126 1.00 94.94 94 GLU A C 1
ATOM 726 O O . GLU A 1 94 ? 5.957 4.213 -4.275 1.00 94.94 94 GLU A O 1
ATOM 731 N N . ILE A 1 95 ? 4.766 5.406 -2.809 1.00 95.38 95 ILE A N 1
ATOM 732 C CA . ILE A 1 95 ? 4.403 6.467 -3.771 1.00 95.38 95 ILE A CA 1
ATOM 733 C C . ILE A 1 95 ? 5.657 7.133 -4.358 1.00 95.38 95 ILE A C 1
ATOM 735 O O . ILE A 1 95 ? 5.719 7.391 -5.561 1.00 95.38 95 ILE A O 1
ATOM 739 N N . GLY A 1 96 ? 6.676 7.394 -3.534 1.00 93.38 96 GLY A N 1
ATOM 740 C CA . GLY A 1 96 ? 7.960 7.932 -3.988 1.00 93.38 96 GLY A CA 1
ATOM 741 C C . GLY A 1 96 ? 8.682 7.002 -4.969 1.00 93.38 96 GLY A C 1
ATOM 742 O O . GLY A 1 96 ? 9.197 7.465 -5.990 1.00 93.38 96 GLY A O 1
ATOM 743 N N . MET A 1 97 ? 8.663 5.693 -4.705 1.00 92.50 97 MET A N 1
ATOM 744 C CA . MET A 1 97 ? 9.201 4.678 -5.615 1.00 92.50 97 MET A CA 1
ATOM 745 C C . MET A 1 97 ? 8.451 4.658 -6.954 1.00 92.50 97 MET A C 1
ATOM 747 O O . MET A 1 97 ? 9.079 4.719 -8.013 1.00 92.50 97 MET A O 1
ATOM 751 N N . LEU A 1 98 ? 7.114 4.642 -6.922 1.00 94.69 98 LEU A N 1
ATOM 752 C CA . LEU A 1 98 ? 6.270 4.669 -8.122 1.00 94.69 98 LEU A CA 1
ATOM 753 C C . LEU A 1 98 ? 6.504 5.943 -8.948 1.00 94.69 98 LEU A C 1
ATOM 755 O O . LEU A 1 98 ? 6.627 5.876 -10.171 1.00 94.69 98 LEU A O 1
ATOM 759 N N . ALA A 1 99 ? 6.653 7.097 -8.292 1.00 93.25 99 ALA A N 1
ATOM 760 C CA . ALA A 1 99 ? 6.962 8.365 -8.950 1.00 93.25 99 ALA A CA 1
ATOM 761 C C . ALA A 1 99 ? 8.353 8.369 -9.611 1.00 93.25 99 ALA A C 1
ATOM 763 O O . ALA A 1 99 ? 8.518 8.916 -10.708 1.00 93.25 99 ALA A O 1
ATOM 764 N N . ALA A 1 100 ? 9.353 7.739 -8.987 1.00 91.31 100 ALA A N 1
ATOM 765 C CA . ALA A 1 100 ? 10.680 7.585 -9.580 1.00 91.31 100 ALA A CA 1
ATOM 766 C C . ALA A 1 100 ? 10.625 6.722 -10.851 1.00 91.31 100 ALA A C 1
ATOM 768 O O . ALA A 1 100 ? 11.177 7.111 -11.883 1.00 91.31 100 ALA A O 1
ATOM 769 N N . ILE A 1 101 ? 9.900 5.600 -10.805 1.00 92.00 101 ILE A N 1
ATOM 770 C CA . ILE A 1 101 ? 9.674 4.719 -11.962 1.00 92.00 101 ILE A CA 1
ATOM 771 C C . ILE A 1 101 ? 8.940 5.474 -13.072 1.00 92.00 101 ILE A C 1
ATOM 773 O O . ILE A 1 101 ? 9.386 5.459 -14.219 1.00 92.00 101 ILE A O 1
ATOM 777 N N . HIS A 1 102 ? 7.876 6.208 -12.732 1.00 92.56 102 HIS A N 1
ATOM 778 C CA . HIS 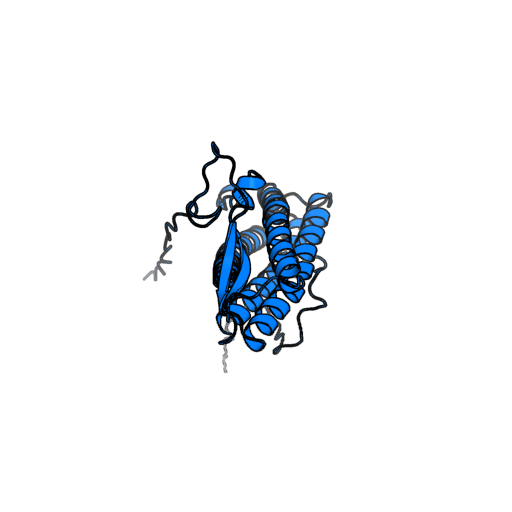A 1 102 ? 7.143 7.039 -13.686 1.00 92.56 102 HIS A CA 1
ATOM 779 C C . HIS A 1 102 ? 8.062 8.047 -14.386 1.00 92.56 102 HIS A C 1
ATOM 781 O O . HIS A 1 102 ? 8.095 8.134 -15.611 1.00 92.56 102 HIS A O 1
ATOM 787 N N . THR A 1 103 ? 8.886 8.751 -13.608 1.00 90.81 103 THR A N 1
ATOM 788 C CA . THR A 1 103 ? 9.826 9.751 -14.126 1.00 90.81 103 THR A CA 1
ATOM 789 C C . THR A 1 103 ? 10.838 9.132 -15.096 1.00 90.81 103 THR A C 1
ATOM 791 O O . THR A 1 103 ? 11.126 9.702 -16.149 1.00 90.81 103 THR A O 1
ATOM 794 N N . LEU A 1 104 ? 11.396 7.962 -14.770 1.00 88.81 104 LEU A N 1
ATOM 795 C CA . LEU A 1 104 ? 12.298 7.232 -15.671 1.00 88.81 104 LEU A CA 1
ATOM 796 C C . LEU A 1 104 ? 11.578 6.740 -16.929 1.00 88.81 104 LEU A C 1
ATOM 798 O O . LEU A 1 104 ? 12.174 6.694 -18.008 1.00 88.81 104 LEU A O 1
ATOM 802 N N . ALA A 1 105 ? 10.302 6.373 -16.802 1.00 86.44 105 ALA A N 1
ATOM 803 C CA . ALA A 1 105 ? 9.484 5.943 -17.919 1.00 86.44 105 ALA A CA 1
ATOM 804 C C . ALA A 1 105 ? 9.254 7.082 -18.925 1.00 86.44 105 ALA A C 1
ATOM 806 O O . ALA A 1 105 ? 9.276 6.820 -20.127 1.00 86.44 105 ALA A O 1
ATOM 807 N N . GLU A 1 106 ? 9.072 8.323 -18.473 1.00 85.06 106 GLU A N 1
ATOM 808 C CA . GLU A 1 106 ? 8.789 9.487 -19.328 1.00 85.06 106 GLU A CA 1
ATOM 809 C C . GLU A 1 106 ? 10.033 10.132 -19.958 1.00 85.06 106 GLU A C 1
ATOM 811 O O . GLU A 1 106 ? 9.946 10.700 -21.048 1.00 85.06 106 GLU A O 1
ATOM 816 N N . LYS A 1 107 ? 11.200 10.038 -19.311 1.00 81.25 107 LYS A N 1
ATOM 817 C CA . LYS A 1 107 ? 12.430 10.667 -19.814 1.00 81.25 107 LYS A CA 1
ATOM 818 C C . LYS A 1 107 ? 12.912 10.052 -21.141 1.00 81.25 107 LYS A C 1
ATOM 820 O O . LYS A 1 107 ? 12.906 8.826 -21.282 1.00 81.25 107 LYS A O 1
ATOM 825 N N . PRO A 1 108 ? 13.436 10.872 -22.077 1.00 71.69 108 PRO A N 1
ATOM 826 C CA . PRO A 1 108 ? 14.124 10.396 -23.275 1.00 71.69 108 PRO A CA 1
ATOM 827 C C . PRO A 1 108 ? 15.551 9.959 -22.909 1.00 71.69 108 PRO A C 1
ATOM 829 O O . PRO A 1 108 ? 16.532 10.626 -23.229 1.00 71.69 108 PRO A O 1
ATOM 832 N N . LEU A 1 109 ? 15.666 8.878 -22.137 1.00 67.31 109 LEU A N 1
ATOM 833 C CA . LEU A 1 109 ? 16.959 8.304 -21.768 1.00 67.31 109 LEU A CA 1
ATOM 834 C C . LEU A 1 109 ? 17.578 7.591 -22.977 1.00 67.31 109 LEU A C 1
ATOM 836 O O . LEU A 1 109 ? 16.858 7.007 -23.782 1.00 67.31 109 LEU A O 1
ATOM 840 N N . ALA A 1 110 ? 18.910 7.629 -23.090 1.00 60.88 110 ALA A N 1
ATOM 841 C CA . ALA A 1 110 ? 19.626 6.856 -24.099 1.00 60.88 110 ALA A CA 1
ATOM 842 C C . ALA A 1 110 ? 19.369 5.358 -23.873 1.00 60.88 110 ALA A C 1
ATOM 844 O O . ALA A 1 110 ? 19.676 4.822 -22.807 1.00 60.88 110 ALA A O 1
ATOM 845 N N . GLU A 1 111 ? 18.778 4.698 -24.864 1.00 67.94 111 GLU A N 1
ATOM 846 C CA . GLU A 1 111 ? 18.559 3.254 -24.851 1.00 67.94 111 GLU A CA 1
ATOM 847 C C . GLU A 1 111 ? 19.872 2.545 -25.203 1.00 67.94 111 GLU A C 1
ATOM 849 O O . GLU A 1 111 ? 20.551 2.907 -26.168 1.00 67.94 111 GLU A O 1
ATOM 854 N N . ILE A 1 112 ? 20.248 1.531 -24.421 1.00 67.94 112 ILE A N 1
ATOM 855 C CA . ILE A 1 112 ? 21.384 0.661 -24.747 1.00 67.94 112 ILE A CA 1
ATOM 856 C C . ILE A 1 112 ? 20.798 -0.595 -25.393 1.00 67.94 112 ILE A C 1
ATOM 858 O O . ILE A 1 112 ? 20.525 -1.596 -24.728 1.00 67.94 112 ILE A O 1
ATOM 862 N N . GLY A 1 113 ? 20.527 -0.513 -26.697 1.00 77.81 113 GLY A N 1
ATOM 863 C CA . GLY A 1 113 ? 19.757 -1.540 -27.400 1.00 77.81 113 GLY A CA 1
ATOM 864 C C . GLY A 1 113 ? 18.336 -1.629 -26.838 1.00 77.81 113 GLY A C 1
ATOM 865 O O . GLY A 1 113 ? 17.633 -0.632 -26.785 1.00 77.81 113 GLY A O 1
ATOM 866 N N . GLU A 1 114 ? 17.920 -2.811 -26.384 1.00 79.31 114 GLU A N 1
ATOM 867 C CA . GLU A 1 114 ? 16.584 -3.028 -25.801 1.00 79.31 114 GLU A CA 1
ATOM 868 C C . GLU A 1 114 ? 16.517 -2.741 -24.285 1.00 79.31 114 GLU A C 1
ATOM 870 O O . GLU A 1 114 ? 15.502 -3.026 -23.648 1.00 79.31 114 GLU A O 1
ATOM 875 N N . TYR A 1 115 ? 17.591 -2.221 -23.680 1.00 86.88 115 TYR A N 1
ATOM 876 C CA . TYR A 1 115 ? 17.682 -1.959 -22.241 1.00 86.88 115 TYR A CA 1
ATOM 877 C C . TYR A 1 115 ? 17.516 -0.475 -21.915 1.00 86.88 115 TYR A C 1
ATOM 879 O O . TYR A 1 115 ? 18.084 0.398 -22.575 1.00 86.88 115 TYR A O 1
ATOM 887 N N . ARG A 1 116 ? 16.801 -0.197 -20.820 1.00 87.94 116 ARG A N 1
ATOM 888 C CA . ARG A 1 116 ? 16.631 1.152 -20.260 1.00 87.94 116 ARG A CA 1
ATOM 889 C C . ARG A 1 116 ? 16.542 1.118 -18.743 1.00 87.94 116 ARG A C 1
ATOM 891 O O . ARG A 1 116 ? 16.226 0.080 -18.163 1.00 87.94 116 ARG A O 1
ATOM 898 N N . ALA A 1 117 ? 16.771 2.268 -18.118 1.00 88.75 117 ALA A N 1
ATOM 899 C CA . ALA A 1 117 ? 16.506 2.433 -16.698 1.00 88.75 117 ALA A CA 1
ATOM 900 C C . ALA A 1 117 ? 14.997 2.308 -16.427 1.00 88.75 117 ALA A C 1
ATOM 902 O O . ALA A 1 117 ? 14.187 2.971 -17.085 1.00 88.75 117 ALA A O 1
ATOM 903 N N . VAL A 1 118 ? 14.638 1.450 -15.474 1.00 87.75 118 VAL A N 1
ATOM 904 C CA . VAL A 1 118 ? 13.244 1.142 -15.111 1.00 87.75 118 VAL A CA 1
ATOM 905 C C . VAL A 1 118 ? 12.930 1.389 -13.641 1.00 87.75 118 VAL A C 1
ATOM 907 O O . VAL A 1 118 ? 11.763 1.479 -13.281 1.00 87.75 118 VAL A O 1
ATOM 910 N N . ALA A 1 119 ? 13.951 1.509 -12.794 1.00 89.06 119 ALA A N 1
ATOM 911 C CA . ALA A 1 119 ? 13.810 1.826 -11.381 1.00 89.06 119 ALA A CA 1
ATOM 912 C C . ALA A 1 119 ? 15.107 2.436 -10.834 1.00 89.06 119 ALA A C 1
ATOM 914 O O . ALA A 1 119 ? 16.136 2.483 -11.518 1.00 89.06 119 ALA A O 1
ATOM 915 N N . VAL A 1 120 ? 15.046 2.893 -9.587 1.00 85.50 120 VAL A N 1
ATOM 916 C CA . VAL A 1 120 ? 16.192 3.389 -8.826 1.00 85.50 120 VAL A CA 1
ATOM 917 C C . VAL A 1 120 ? 16.373 2.505 -7.600 1.00 85.50 120 VAL A C 1
ATOM 919 O O . VAL A 1 120 ? 15.425 2.299 -6.851 1.00 85.50 120 VAL A O 1
ATOM 922 N N . GLN A 1 121 ? 17.592 2.019 -7.393 1.00 83.06 121 GLN A N 1
ATOM 923 C CA . GLN A 1 121 ? 18.043 1.425 -6.141 1.00 83.06 121 GLN A CA 1
ATOM 924 C C . GLN A 1 121 ? 18.745 2.488 -5.290 1.00 83.06 121 GLN A C 1
ATOM 926 O O . GLN A 1 121 ? 19.348 3.427 -5.815 1.00 83.06 121 GLN A O 1
ATOM 931 N N . GLY A 1 122 ? 18.707 2.331 -3.976 1.00 81.69 122 GLY A N 1
ATOM 932 C CA . GLY A 1 122 ? 19.309 3.223 -2.998 1.00 81.69 122 GLY A CA 1
ATOM 933 C C . GLY A 1 122 ? 18.331 4.248 -2.437 1.00 81.69 122 GLY A C 1
ATOM 934 O O . GLY A 1 122 ? 18.751 5.059 -1.615 1.00 81.69 122 GLY A O 1
ATOM 935 N N . LEU A 1 123 ? 17.050 4.260 -2.840 1.00 84.06 123 LEU A N 1
ATOM 936 C CA . LEU A 1 123 ? 16.122 5.312 -2.400 1.00 84.06 123 LEU A CA 1
ATOM 937 C C . LEU A 1 123 ? 15.851 5.217 -0.896 1.00 84.06 123 LEU A C 1
ATOM 939 O O . LEU A 1 123 ? 15.871 6.236 -0.204 1.00 84.06 123 LEU A O 1
ATOM 943 N N . ALA A 1 124 ? 15.678 3.999 -0.379 1.00 84.00 124 ALA A N 1
ATOM 944 C CA . ALA A 1 124 ? 15.478 3.782 1.049 1.00 84.00 124 ALA A CA 1
ATOM 945 C C . ALA A 1 124 ? 16.710 4.221 1.854 1.00 84.00 124 ALA A C 1
ATOM 947 O O . ALA A 1 124 ? 16.590 4.945 2.839 1.00 84.00 124 ALA A O 1
ATOM 948 N N . GLN A 1 125 ? 17.909 3.869 1.383 1.00 82.81 125 GLN A N 1
ATOM 949 C CA . GLN A 1 125 ? 19.171 4.297 1.987 1.00 82.81 125 GLN A CA 1
ATOM 950 C C . GLN A 1 125 ? 19.340 5.821 1.961 1.00 82.81 125 GLN A C 1
ATOM 952 O O . GLN A 1 125 ? 19.685 6.432 2.972 1.00 82.81 125 GLN A O 1
ATOM 957 N N . ASN A 1 126 ? 19.071 6.445 0.814 1.00 83.62 126 ASN A N 1
ATOM 958 C CA . ASN A 1 126 ? 19.200 7.883 0.614 1.00 83.62 126 ASN A CA 1
ATOM 959 C C . ASN A 1 126 ? 18.259 8.672 1.537 1.00 83.62 126 ASN A C 1
ATOM 961 O O . ASN A 1 126 ? 18.659 9.675 2.125 1.00 83.62 126 ASN A O 1
ATOM 965 N N . GLN A 1 127 ? 17.038 8.170 1.727 1.00 84.81 127 GLN A N 1
ATOM 966 C CA . GLN A 1 127 ? 16.041 8.772 2.610 1.00 84.81 127 GLN A CA 1
ATOM 967 C C . GLN A 1 127 ? 16.174 8.328 4.074 1.00 84.81 127 GLN A C 1
ATOM 969 O O . GLN A 1 127 ? 15.399 8.785 4.914 1.00 84.81 127 GLN A O 1
ATOM 974 N N . LYS A 1 128 ? 17.139 7.448 4.397 1.00 84.62 128 LYS A N 1
ATOM 975 C CA . LYS A 1 128 ? 17.253 6.767 5.703 1.00 84.62 128 LYS A CA 1
ATOM 976 C C . LYS A 1 128 ? 15.921 6.153 6.142 1.00 84.62 128 LYS A C 1
ATOM 978 O O . LYS A 1 128 ? 15.548 6.190 7.315 1.00 84.62 128 LYS A O 1
ATOM 983 N N . PHE A 1 129 ? 15.178 5.652 5.164 1.00 87.12 129 PHE A N 1
ATOM 984 C CA . PHE A 1 129 ? 13.865 5.086 5.358 1.00 87.12 129 PHE A CA 1
ATOM 985 C C . PHE A 1 129 ? 13.999 3.733 6.047 1.00 87.12 129 PHE A C 1
ATOM 987 O O . PHE A 1 129 ? 14.763 2.865 5.627 1.00 87.12 129 PHE A O 1
ATOM 994 N N . ILE A 1 130 ? 13.228 3.565 7.113 1.00 85.88 130 ILE A N 1
ATOM 995 C CA . ILE A 1 130 ? 13.058 2.296 7.804 1.00 85.88 130 ILE A CA 1
ATOM 996 C C . ILE A 1 130 ? 11.569 2.018 7.804 1.00 85.88 130 ILE A C 1
ATOM 998 O O . ILE A 1 130 ? 10.786 2.866 8.235 1.00 85.88 130 ILE A O 1
ATOM 1002 N N . PHE A 1 131 ? 11.194 0.838 7.327 1.00 86.62 131 PHE A N 1
ATOM 1003 C CA . PHE A 1 131 ? 9.803 0.423 7.267 1.00 86.62 131 PHE A CA 1
ATOM 1004 C C . PHE A 1 131 ? 9.188 0.380 8.672 1.00 86.62 131 PHE A C 1
ATOM 1006 O O . PHE A 1 131 ? 9.786 -0.156 9.613 1.00 86.62 131 PHE A O 1
ATOM 1013 N N . ALA A 1 132 ? 7.990 0.941 8.826 1.00 90.50 132 ALA A N 1
ATOM 1014 C CA . ALA A 1 132 ? 7.254 0.868 10.077 1.00 90.50 132 ALA A CA 1
ATOM 1015 C C . ALA A 1 132 ? 6.745 -0.571 10.272 1.00 90.50 132 ALA A C 1
ATOM 1017 O O . ALA A 1 132 ? 6.044 -1.087 9.401 1.00 90.50 132 ALA A O 1
ATOM 1018 N N . PRO A 1 133 ? 7.084 -1.246 11.384 1.00 90.44 133 PRO A N 1
ATOM 1019 C CA . PRO A 1 133 ? 6.705 -2.637 11.578 1.00 90.44 133 PRO A CA 1
ATOM 1020 C C . PRO A 1 133 ? 5.209 -2.775 11.872 1.00 90.44 133 PRO A C 1
ATOM 1022 O O . PRO A 1 133 ? 4.610 -1.905 12.514 1.00 90.44 133 PRO A O 1
ATOM 1025 N N . MET A 1 134 ? 4.653 -3.932 11.500 1.00 90.00 134 MET A N 1
ATOM 1026 C CA . MET A 1 134 ? 3.311 -4.344 11.905 1.00 90.00 134 MET A CA 1
ATOM 1027 C C . MET A 1 134 ? 3.141 -4.238 13.427 1.00 90.00 134 MET A C 1
ATOM 1029 O O . MET A 1 134 ? 3.987 -4.740 14.179 1.00 90.00 134 MET A O 1
ATOM 1033 N N . PRO A 1 135 ? 2.069 -3.589 13.916 1.00 90.19 135 PRO A N 1
ATOM 1034 C CA . PRO A 1 135 ? 1.703 -3.670 15.319 1.00 90.19 135 PRO A CA 1
ATOM 1035 C C . PRO A 1 135 ? 1.411 -5.116 15.717 1.00 90.19 135 PRO A C 1
ATOM 1037 O O . PRO A 1 135 ? 0.823 -5.880 14.956 1.00 90.19 135 PRO A O 1
ATOM 1040 N N . ASP A 1 136 ? 1.804 -5.480 16.933 1.00 83.31 136 ASP A N 1
ATOM 1041 C CA . ASP A 1 136 ? 1.508 -6.798 17.470 1.00 83.31 136 ASP A CA 1
ATOM 1042 C C . ASP A 1 136 ? 0.016 -6.913 17.821 1.00 83.31 136 ASP A C 1
ATOM 1044 O O . ASP A 1 136 ? -0.519 -6.100 18.578 1.00 83.31 136 ASP A O 1
ATOM 1048 N N . SER A 1 137 ? -0.638 -7.956 17.310 1.00 76.94 137 SER A N 1
ATOM 1049 C CA . SER A 1 137 ? -2.026 -8.298 17.635 1.00 76.94 137 SER A CA 1
ATOM 1050 C C . SER A 1 137 ? -2.250 -8.608 19.123 1.00 76.94 137 SER A C 1
ATOM 1052 O O . SER A 1 137 ? -3.363 -8.419 19.614 1.00 76.94 137 SER A O 1
ATOM 1054 N N . PHE A 1 138 ? -1.214 -8.999 19.886 1.00 76.81 138 PHE A N 1
ATOM 1055 C CA . PHE A 1 138 ? -1.316 -9.093 21.350 1.00 76.81 138 PHE A CA 1
ATOM 1056 C C . PHE A 1 138 ? -1.683 -7.746 21.992 1.00 76.81 138 PHE A C 1
ATOM 1058 O O . PHE A 1 138 ? -2.313 -7.740 23.051 1.00 76.81 138 PHE A O 1
ATOM 1065 N N . GLY A 1 139 ? -1.352 -6.629 21.333 1.00 73.25 139 GLY A N 1
ATOM 1066 C CA . GLY A 1 139 ? -1.713 -5.276 21.750 1.00 73.25 139 GLY A CA 1
ATOM 1067 C C . GLY A 1 139 ? -3.219 -5.011 21.778 1.00 73.25 139 GLY A C 1
ATOM 1068 O O . GLY A 1 139 ? -3.651 -4.172 22.554 1.00 73.25 139 GLY A O 1
ATOM 1069 N N . LEU A 1 140 ? -4.029 -5.777 21.035 1.00 84.88 140 LEU A N 1
ATOM 1070 C CA . LEU A 1 140 ? -5.492 -5.634 21.031 1.00 84.88 140 LEU A CA 1
ATOM 1071 C C . LEU A 1 140 ? -6.151 -6.088 22.343 1.00 84.88 140 LEU A C 1
ATOM 1073 O O . LEU A 1 140 ? -7.303 -5.746 22.617 1.00 84.88 140 LEU A O 1
ATOM 1077 N N . ARG A 1 141 ? -5.457 -6.880 23.172 1.00 82.94 141 ARG A N 1
ATOM 1078 C CA . ARG A 1 141 ? -6.028 -7.415 24.415 1.00 82.94 141 ARG A CA 1
ATOM 1079 C C . ARG A 1 141 ? -6.314 -6.293 25.411 1.00 82.94 141 ARG A C 1
ATOM 1081 O O . ARG A 1 141 ? -5.399 -5.680 25.948 1.00 82.94 141 ARG A O 1
ATOM 1088 N N . GLY A 1 142 ? -7.595 -6.099 25.718 1.00 83.31 142 GLY A N 1
ATOM 1089 C CA . GLY A 1 142 ? -8.045 -5.095 26.683 1.00 83.31 142 GLY A CA 1
ATOM 1090 C C . GLY A 1 142 ? -8.176 -3.686 26.103 1.00 83.31 142 GLY A C 1
ATOM 1091 O O . GLY A 1 142 ? -8.484 -2.762 26.854 1.00 83.31 142 GLY A O 1
ATOM 1092 N N . GLU A 1 143 ? -7.983 -3.504 24.792 1.00 92.69 143 GLU A N 1
ATOM 1093 C CA . GLU A 1 143 ? -8.334 -2.247 24.138 1.00 92.69 143 GLU A CA 1
ATOM 1094 C C . GLU A 1 143 ? -9.855 -2.081 24.075 1.00 92.69 143 GLU A C 1
ATOM 1096 O O . GLU A 1 143 ? -10.601 -3.025 23.809 1.00 92.69 143 GLU A O 1
ATOM 1101 N N . ASN A 1 144 ? -10.324 -0.852 24.285 1.00 93.12 144 ASN A N 1
ATOM 1102 C CA . ASN A 1 144 ? -11.702 -0.495 23.986 1.00 93.12 144 ASN A CA 1
ATOM 1103 C C . ASN A 1 144 ? -11.806 -0.161 22.494 1.00 93.12 144 ASN A C 1
ATOM 1105 O O . ASN A 1 144 ? -11.432 0.941 22.085 1.00 93.12 144 ASN A O 1
ATOM 1109 N N . ILE A 1 145 ? -12.278 -1.114 21.693 1.00 97.44 145 ILE A N 1
ATOM 1110 C CA . ILE A 1 145 ? -12.497 -0.923 20.256 1.00 97.44 145 ILE A CA 1
ATOM 1111 C C . ILE A 1 145 ? -13.809 -0.163 20.044 1.00 97.44 145 ILE A C 1
ATOM 1113 O O . ILE A 1 145 ? -14.867 -0.596 20.505 1.00 97.44 145 ILE A O 1
ATOM 1117 N N . SER A 1 146 ? -13.760 0.967 19.337 1.00 98.19 146 SER A N 1
ATOM 1118 C CA . SER A 1 146 ? -14.950 1.768 19.038 1.00 98.19 146 SER A CA 1
ATOM 1119 C C . SER A 1 146 ? -15.581 1.431 17.686 1.00 98.19 146 SER A C 1
ATOM 1121 O O . SER A 1 146 ? -14.984 0.795 16.819 1.00 98.19 146 SER A O 1
ATOM 1123 N N . ALA A 1 147 ? -16.796 1.940 17.454 1.00 98.38 147 ALA A N 1
ATOM 1124 C CA . ALA A 1 147 ? -17.419 1.885 16.131 1.00 98.38 147 ALA A CA 1
ATOM 1125 C C . ALA A 1 147 ? -16.595 2.632 15.061 1.00 98.38 147 ALA A C 1
ATOM 1127 O O . ALA A 1 147 ? -16.638 2.260 13.893 1.00 98.38 147 ALA A O 1
ATOM 1128 N N . ALA A 1 148 ? -15.834 3.668 15.442 1.00 98.50 148 ALA A N 1
ATOM 1129 C CA . ALA A 1 148 ? -14.957 4.381 14.514 1.00 98.50 148 ALA A CA 1
ATOM 1130 C C . ALA A 1 148 ? -13.755 3.518 14.097 1.00 98.50 148 ALA A C 1
ATOM 1132 O O . ALA A 1 148 ? -13.390 3.521 12.923 1.00 98.50 148 ALA A O 1
ATOM 1133 N N . ASP A 1 149 ? -13.196 2.738 15.029 1.00 98.62 149 ASP A N 1
ATOM 1134 C CA . ASP A 1 149 ? -12.135 1.768 14.738 1.00 98.62 149 ASP A CA 1
ATOM 1135 C C . ASP A 1 149 ? -12.629 0.694 13.757 1.00 98.62 149 ASP A C 1
ATOM 1137 O O . ASP A 1 149 ? -11.977 0.420 12.750 1.00 98.62 149 ASP A O 1
ATOM 1141 N N . VAL A 1 150 ? -13.830 0.150 13.988 1.00 98.75 150 VAL A N 1
ATOM 1142 C CA . VAL A 1 150 ? -14.461 -0.830 13.086 1.00 98.75 150 VAL A CA 1
ATOM 1143 C C . VAL A 1 150 ? -14.757 -0.233 11.710 1.00 98.75 150 VAL A C 1
ATOM 1145 O O . VAL A 1 150 ? -14.520 -0.890 10.697 1.00 98.75 150 VAL A O 1
ATOM 1148 N N . ALA A 1 151 ? -15.263 1.002 11.644 1.00 98.75 151 ALA A N 1
ATOM 1149 C CA . ALA A 1 151 ? -15.541 1.668 10.375 1.00 98.75 151 ALA A CA 1
ATOM 1150 C C . ALA A 1 151 ? -14.262 1.838 9.540 1.00 98.75 151 ALA A C 1
ATOM 1152 O O . ALA A 1 151 ? -14.262 1.499 8.353 1.00 98.75 151 ALA A O 1
ATOM 1153 N N . PHE A 1 152 ? -13.170 2.303 10.158 1.00 98.81 152 PHE A N 1
ATOM 1154 C CA . PHE A 1 152 ? -11.866 2.408 9.502 1.00 98.81 152 PHE A CA 1
ATOM 1155 C C . PHE A 1 152 ? -11.347 1.041 9.054 1.00 98.81 152 PHE A C 1
ATOM 1157 O O . PHE A 1 152 ? -11.038 0.885 7.877 1.00 98.81 152 PHE A O 1
ATOM 1164 N N . ALA A 1 153 ? -11.332 0.045 9.948 1.00 98.75 153 ALA A N 1
ATOM 1165 C CA . ALA A 1 153 ? -10.870 -1.306 9.638 1.00 98.75 153 ALA A CA 1
ATOM 1166 C C . ALA A 1 153 ? -11.617 -1.897 8.432 1.00 98.75 153 ALA A C 1
ATOM 1168 O O . ALA A 1 153 ? -10.994 -2.356 7.483 1.00 98.75 153 ALA A O 1
ATOM 1169 N N . LYS A 1 154 ? -12.953 -1.804 8.400 1.00 98.75 154 LYS A N 1
ATOM 1170 C CA . LYS A 1 154 ? -13.749 -2.289 7.262 1.00 98.75 154 LYS A CA 1
ATOM 1171 C C . LYS A 1 154 ? -13.434 -1.561 5.957 1.00 98.75 154 LYS A C 1
ATOM 1173 O O . LYS A 1 154 ? -13.307 -2.205 4.921 1.00 98.75 154 LYS A O 1
ATOM 1178 N N . GLY A 1 155 ? -13.349 -0.230 5.995 1.00 98.62 155 GLY A N 1
ATOM 1179 C CA . GLY A 1 155 ? -13.036 0.560 4.803 1.00 98.62 155 GLY A CA 1
ATOM 1180 C C . GLY A 1 155 ? -11.641 0.236 4.270 1.00 98.62 155 GLY A C 1
ATOM 1181 O O . GLY A 1 155 ? -11.465 0.012 3.074 1.00 98.62 155 GLY A O 1
ATOM 1182 N N . MET A 1 156 ? -10.656 0.165 5.164 1.00 98.81 156 MET A N 1
ATOM 1183 C CA . MET A 1 156 ? -9.266 -0.067 4.800 1.00 98.81 156 MET A CA 1
ATOM 1184 C C . MET A 1 156 ? -9.003 -1.515 4.362 1.00 98.81 156 MET A C 1
ATOM 1186 O O . MET A 1 156 ? -8.194 -1.709 3.466 1.00 98.81 156 MET A O 1
ATOM 1190 N N . ILE A 1 157 ? -9.729 -2.517 4.878 1.00 98.81 157 ILE A N 1
ATOM 1191 C CA . ILE A 1 157 ? -9.687 -3.892 4.340 1.00 98.81 157 ILE A CA 1
ATOM 1192 C C . ILE A 1 157 ? -10.084 -3.910 2.860 1.00 98.81 157 ILE A C 1
ATOM 1194 O O . ILE A 1 157 ? -9.372 -4.490 2.047 1.00 98.81 157 ILE A O 1
ATOM 1198 N N . VAL A 1 158 ? -11.192 -3.252 2.492 1.00 97.94 158 VAL A N 1
ATOM 1199 C CA . VAL A 1 158 ? -11.640 -3.185 1.087 1.00 97.94 158 VAL A CA 1
ATOM 1200 C C . VAL A 1 158 ? -10.586 -2.505 0.215 1.00 97.94 158 VAL A C 1
ATOM 1202 O O . VAL A 1 158 ? -10.277 -2.992 -0.869 1.00 97.94 158 VAL A O 1
ATOM 1205 N N . HIS A 1 159 ? -10.013 -1.407 0.705 1.00 98.38 159 HIS A N 1
ATOM 1206 C CA . HIS A 1 159 ? -8.928 -0.712 0.023 1.00 98.38 159 HIS A CA 1
ATOM 1207 C C . HIS A 1 159 ? -7.704 -1.622 -0.158 1.00 98.38 159 HIS A C 1
ATOM 1209 O O . HIS A 1 159 ? -7.195 -1.784 -1.260 1.00 98.38 159 HIS A O 1
ATOM 1215 N N . HIS A 1 160 ? -7.236 -2.270 0.909 1.00 98.38 160 HIS A N 1
ATOM 1216 C CA . HIS A 1 160 ? -6.052 -3.127 0.859 1.00 98.38 160 HIS A CA 1
ATOM 1217 C C . HIS A 1 160 ? -6.246 -4.337 -0.052 1.00 98.38 160 HIS A C 1
ATOM 1219 O O . HIS A 1 160 ? -5.344 -4.678 -0.815 1.00 98.38 160 HIS A O 1
ATOM 1225 N N . GLN A 1 161 ? -7.442 -4.931 -0.063 1.00 98.44 161 GLN A N 1
ATOM 1226 C CA . GLN A 1 161 ? -7.751 -6.005 -1.002 1.00 98.44 161 GLN A CA 1
ATOM 1227 C C . GLN A 1 161 ? -7.608 -5.539 -2.458 1.00 98.44 161 GLN A C 1
ATOM 1229 O O . GLN A 1 161 ? -7.054 -6.270 -3.272 1.00 98.44 161 GLN A O 1
ATOM 1234 N N . GLY A 1 162 ? -8.005 -4.300 -2.771 1.00 97.50 162 GLY A N 1
ATOM 1235 C CA . GLY A 1 162 ? -7.783 -3.703 -4.089 1.00 97.50 162 GLY A CA 1
ATOM 1236 C C . GLY A 1 162 ? -6.303 -3.641 -4.483 1.00 97.50 162 GLY A C 1
ATOM 1237 O O . GLY A 1 162 ? -5.952 -3.999 -5.605 1.00 97.50 162 GLY A O 1
ATOM 1238 N N . ALA A 1 163 ? -5.411 -3.257 -3.563 1.00 97.44 163 ALA A N 1
ATOM 1239 C CA . ALA A 1 163 ? -3.968 -3.255 -3.835 1.00 97.44 163 ALA A CA 1
ATOM 1240 C C . ALA A 1 163 ? -3.405 -4.669 -4.028 1.00 97.44 163 ALA A C 1
ATOM 1242 O O . ALA A 1 163 ? -2.587 -4.882 -4.924 1.00 97.44 163 ALA A O 1
ATOM 1243 N N . VAL A 1 164 ? -3.838 -5.627 -3.202 1.00 98.12 164 VAL A N 1
ATOM 1244 C CA . VAL A 1 164 ? -3.440 -7.039 -3.315 1.00 98.12 164 VAL A CA 1
ATOM 1245 C C . VAL A 1 164 ? -3.856 -7.603 -4.676 1.00 98.12 164 VAL A C 1
ATOM 1247 O O . VAL A 1 164 ? -3.041 -8.230 -5.355 1.00 98.12 164 VAL A O 1
ATOM 1250 N N . ASP A 1 165 ? -5.084 -7.325 -5.112 1.00 98.06 165 ASP A N 1
ATOM 1251 C CA . ASP A 1 165 ? -5.608 -7.783 -6.399 1.00 98.06 165 ASP A CA 1
ATOM 1252 C C . ASP A 1 165 ? -4.812 -7.175 -7.569 1.00 98.06 165 ASP A C 1
ATOM 1254 O O . ASP A 1 165 ? -4.329 -7.907 -8.433 1.00 98.06 165 ASP A O 1
ATOM 1258 N N . MET A 1 166 ? -4.555 -5.861 -7.551 1.00 97.38 166 MET A N 1
ATOM 1259 C CA . MET A 1 166 ? -3.709 -5.199 -8.555 1.00 97.38 166 MET A CA 1
ATOM 1260 C C . MET A 1 166 ? -2.287 -5.769 -8.622 1.00 97.38 166 MET A C 1
ATOM 1262 O O . MET A 1 166 ? -1.718 -5.915 -9.707 1.00 97.38 166 MET A O 1
ATOM 1266 N N . ALA A 1 167 ? -1.682 -6.049 -7.466 1.00 97.94 167 ALA A N 1
ATOM 1267 C CA . ALA A 1 167 ? -0.342 -6.618 -7.390 1.00 97.94 167 ALA A CA 1
ATOM 1268 C C . ALA A 1 167 ? -0.313 -8.030 -7.992 1.00 97.94 167 ALA A C 1
ATOM 1270 O O . ALA A 1 167 ? 0.601 -8.362 -8.752 1.00 97.94 167 ALA A O 1
ATOM 1271 N N . HIS A 1 168 ? -1.336 -8.847 -7.729 1.00 98.38 168 HIS A N 1
ATOM 1272 C CA . HIS A 1 168 ? -1.491 -10.146 -8.379 1.00 98.38 168 HIS A CA 1
ATOM 1273 C C . HIS A 1 168 ? -1.695 -10.026 -9.892 1.00 98.38 168 HIS A C 1
ATOM 1275 O O . HIS A 1 168 ? -1.044 -10.755 -10.643 1.00 98.38 168 HIS A O 1
ATOM 1281 N N . ASP A 1 169 ? -2.542 -9.107 -10.354 1.00 98.12 169 ASP A N 1
ATOM 1282 C CA . ASP A 1 169 ? -2.776 -8.878 -11.783 1.00 98.12 169 ASP A CA 1
ATOM 1283 C C . ASP A 1 169 ? -1.487 -8.488 -12.512 1.00 98.12 169 ASP A C 1
ATOM 1285 O O . ASP A 1 169 ? -1.169 -9.050 -13.565 1.00 98.12 169 ASP A O 1
ATOM 1289 N N . TYR A 1 170 ? -0.688 -7.599 -11.918 1.00 97.75 170 TYR A N 1
ATOM 1290 C CA . TYR A 1 170 ? 0.623 -7.249 -12.453 1.00 97.75 170 TYR A CA 1
ATOM 1291 C C . TYR A 1 170 ? 1.563 -8.461 -12.486 1.00 97.75 170 TYR A C 1
ATOM 1293 O O . TYR A 1 170 ? 2.168 -8.747 -13.518 1.00 97.75 170 TYR A O 1
ATOM 1301 N N . LEU A 1 171 ? 1.659 -9.234 -11.399 1.00 97.56 171 LEU A N 1
ATOM 1302 C CA . LEU A 1 171 ? 2.528 -10.416 -11.344 1.00 97.56 171 LEU A CA 1
ATOM 1303 C C . LEU A 1 171 ? 2.149 -11.499 -12.366 1.00 97.56 171 LEU A C 1
ATOM 1305 O O . LEU A 1 171 ? 3.053 -12.187 -12.861 1.00 97.56 171 LEU A O 1
ATOM 1309 N N . ASN A 1 172 ? 0.857 -11.621 -12.681 1.00 98.06 172 ASN A N 1
ATOM 1310 C CA . ASN A 1 172 ? 0.290 -12.571 -13.640 1.00 98.06 172 ASN A CA 1
ATOM 1311 C C . ASN A 1 172 ? 0.345 -12.086 -15.098 1.00 98.06 172 ASN A C 1
ATOM 1313 O O . ASN A 1 172 ? 0.139 -12.883 -16.017 1.00 98.06 172 ASN A O 1
ATOM 1317 N N . ASN A 1 173 ? 0.626 -10.804 -15.342 1.00 97.38 173 ASN A N 1
ATOM 1318 C CA . ASN A 1 173 ? 0.745 -10.266 -16.691 1.00 97.38 173 ASN A CA 1
ATOM 1319 C C . ASN A 1 173 ? 2.067 -10.736 -17.340 1.00 97.38 173 ASN A C 1
ATOM 1321 O O . ASN A 1 173 ? 3.144 -10.408 -16.838 1.00 97.38 173 ASN A O 1
ATOM 1325 N N . PRO A 1 174 ? 2.042 -11.448 -18.485 1.00 96.88 174 PRO A N 1
ATOM 1326 C CA . PRO A 1 174 ? 3.261 -11.936 -19.137 1.00 96.88 174 PRO A CA 1
ATOM 1327 C C . PRO A 1 174 ? 4.179 -10.812 -19.643 1.00 96.88 174 PRO A C 1
ATOM 1329 O O . PRO A 1 174 ? 5.362 -11.047 -19.880 1.00 96.88 174 PRO A O 1
ATOM 1332 N N . ASN A 1 175 ? 3.654 -9.594 -19.801 1.00 96.44 175 ASN A N 1
ATOM 1333 C CA . ASN A 1 175 ? 4.436 -8.423 -20.189 1.00 96.44 175 ASN A CA 1
ATOM 1334 C C . ASN A 1 175 ? 5.063 -7.697 -18.986 1.00 96.44 175 ASN A C 1
ATOM 1336 O O . ASN A 1 175 ? 5.932 -6.857 -19.190 1.00 96.44 175 ASN A O 1
ATOM 1340 N N . ALA A 1 176 ? 4.670 -8.006 -17.747 1.00 95.12 176 ALA A N 1
ATOM 1341 C CA . ALA A 1 176 ? 5.203 -7.377 -16.538 1.00 95.12 176 ALA A CA 1
ATOM 1342 C C . ALA A 1 176 ? 6.588 -7.940 -16.175 1.00 95.12 176 ALA A C 1
ATOM 1344 O O . ALA A 1 176 ? 6.744 -8.775 -15.276 1.00 95.12 176 ALA A O 1
ATOM 1345 N N . THR A 1 177 ? 7.608 -7.490 -16.909 1.00 93.56 177 THR A N 1
ATOM 1346 C CA . THR A 1 177 ? 8.997 -7.981 -16.836 1.00 93.56 177 THR A CA 1
ATOM 1347 C C . THR A 1 177 ? 9.930 -7.076 -16.028 1.00 93.56 177 THR A C 1
ATOM 1349 O O . THR A 1 177 ? 11.137 -7.320 -15.970 1.00 93.56 177 THR A O 1
ATOM 1352 N N . ASN A 1 178 ? 9.413 -6.009 -15.414 1.00 91.88 178 ASN A N 1
ATOM 1353 C CA . ASN A 1 178 ? 10.189 -5.140 -14.537 1.00 91.88 178 ASN A CA 1
ATOM 1354 C C . ASN A 1 178 ? 10.341 -5.781 -13.153 1.00 91.88 178 ASN A C 1
ATOM 1356 O O . ASN A 1 178 ? 9.414 -5.790 -12.342 1.00 91.88 178 ASN A O 1
ATOM 1360 N N . ASN A 1 179 ? 11.533 -6.327 -12.897 1.00 88.88 179 ASN A N 1
ATOM 1361 C CA . ASN A 1 179 ? 11.837 -7.086 -11.682 1.00 88.88 179 ASN A CA 1
ATOM 1362 C C . ASN A 1 179 ? 11.643 -6.262 -10.406 1.00 88.88 179 ASN A C 1
ATOM 1364 O O . ASN A 1 179 ? 11.215 -6.813 -9.398 1.00 88.88 179 ASN A O 1
ATOM 1368 N N . TYR A 1 180 ? 11.912 -4.956 -10.457 1.00 90.06 180 TYR A N 1
ATOM 1369 C CA . TYR A 1 180 ? 11.736 -4.083 -9.304 1.00 90.06 180 TYR A CA 1
ATOM 1370 C C . TYR A 1 180 ? 10.256 -3.963 -8.918 1.00 90.06 180 TYR A C 1
ATOM 1372 O O . TYR A 1 180 ? 9.895 -4.200 -7.769 1.00 90.06 180 TYR A O 1
ATOM 1380 N N . LEU A 1 181 ? 9.380 -3.692 -9.892 1.00 93.44 181 LEU A N 1
ATOM 1381 C CA . LEU A 1 181 ? 7.932 -3.655 -9.655 1.00 93.44 181 LEU A CA 1
ATOM 1382 C C . LEU A 1 181 ? 7.383 -5.015 -9.209 1.00 93.44 181 LEU A C 1
ATOM 1384 O O . LEU A 1 181 ? 6.495 -5.065 -8.366 1.00 93.44 181 LEU A O 1
ATOM 1388 N N . ARG A 1 182 ? 7.920 -6.127 -9.728 1.00 93.88 182 ARG A N 1
ATOM 1389 C CA . ARG A 1 182 ? 7.519 -7.471 -9.278 1.00 93.88 182 ARG A CA 1
ATOM 1390 C C . ARG A 1 182 ? 7.883 -7.717 -7.813 1.00 93.88 182 ARG A C 1
ATOM 1392 O O . ARG A 1 182 ? 7.086 -8.310 -7.095 1.00 93.88 182 ARG A O 1
ATOM 1399 N N . LEU A 1 183 ? 9.062 -7.281 -7.365 1.00 91.44 183 LEU A N 1
ATOM 1400 C CA . LEU A 1 183 ? 9.448 -7.357 -5.951 1.00 91.44 183 LEU A CA 1
ATOM 1401 C C . LEU A 1 183 ? 8.512 -6.504 -5.091 1.00 91.44 183 LEU A C 1
ATOM 1403 O O . LEU A 1 183 ? 7.897 -7.038 -4.175 1.00 91.44 183 LEU A O 1
ATOM 1407 N N . MET A 1 184 ? 8.292 -5.249 -5.488 1.00 92.94 184 MET A N 1
ATOM 1408 C CA . MET A 1 184 ? 7.349 -4.352 -4.818 1.00 92.94 184 MET A CA 1
ATOM 1409 C C . MET A 1 184 ? 5.935 -4.950 -4.719 1.00 92.94 184 MET A C 1
ATOM 1411 O O . MET A 1 184 ? 5.293 -4.839 -3.684 1.00 92.94 184 MET A O 1
ATOM 1415 N N . CYS A 1 185 ? 5.448 -5.639 -5.758 1.00 96.19 185 CYS A N 1
ATOM 1416 C CA . CYS A 1 185 ? 4.153 -6.326 -5.711 1.00 96.19 185 CYS A CA 1
ATOM 1417 C C . CYS A 1 185 ? 4.114 -7.442 -4.657 1.00 96.19 185 CYS A C 1
ATOM 1419 O O . CYS A 1 185 ? 3.111 -7.584 -3.965 1.00 96.19 185 CYS A O 1
ATOM 1421 N N . ASN A 1 186 ? 5.186 -8.230 -4.518 1.00 95.38 186 ASN A N 1
ATOM 1422 C CA . ASN A 1 186 ? 5.254 -9.261 -3.477 1.00 95.38 186 ASN A CA 1
ATOM 1423 C C . ASN A 1 186 ? 5.274 -8.648 -2.070 1.00 95.38 186 ASN A C 1
ATOM 1425 O O . ASN A 1 186 ? 4.642 -9.199 -1.165 1.00 95.38 186 ASN A O 1
ATOM 1429 N N . ASP A 1 187 ? 5.956 -7.514 -1.896 1.00 91.94 187 ASP A N 1
ATOM 1430 C CA . ASP A 1 187 ? 5.986 -6.779 -0.628 1.00 91.94 187 ASP A CA 1
ATOM 1431 C C . ASP A 1 187 ? 4.594 -6.227 -0.288 1.00 91.94 187 ASP A C 1
ATOM 1433 O O . ASP A 1 187 ? 4.079 -6.511 0.791 1.00 91.94 187 ASP A O 1
ATOM 1437 N N . ILE A 1 188 ? 3.921 -5.575 -1.248 1.00 95.50 188 ILE A N 1
ATOM 1438 C CA . ILE A 1 188 ? 2.532 -5.100 -1.114 1.00 95.50 188 ILE A CA 1
ATOM 1439 C C . ILE A 1 188 ? 1.600 -6.243 -0.701 1.00 95.50 188 ILE A C 1
ATOM 1441 O O . ILE A 1 188 ? 0.843 -6.100 0.257 1.00 95.50 188 ILE A O 1
ATOM 1445 N N . ILE A 1 189 ? 1.658 -7.391 -1.388 1.00 96.88 189 ILE A N 1
ATOM 1446 C CA . ILE A 1 189 ? 0.823 -8.556 -1.056 1.00 96.88 189 ILE A CA 1
ATOM 1447 C C . ILE A 1 189 ? 1.100 -9.016 0.375 1.00 96.88 189 ILE A C 1
ATOM 1449 O O . ILE A 1 189 ? 0.168 -9.264 1.139 1.00 96.88 189 ILE A O 1
ATOM 1453 N N . THR A 1 190 ? 2.373 -9.131 0.745 1.00 94.56 190 THR A N 1
ATOM 1454 C CA . THR A 1 190 ? 2.792 -9.640 2.053 1.00 94.56 190 THR A CA 1
ATOM 1455 C C . THR A 1 190 ? 2.363 -8.716 3.186 1.00 94.56 190 THR A C 1
ATOM 1457 O O . THR A 1 190 ? 1.825 -9.187 4.192 1.00 94.56 190 THR A O 1
ATOM 1460 N N . ASP A 1 191 ? 2.597 -7.417 3.036 1.00 93.25 191 ASP A N 1
ATOM 1461 C CA . ASP A 1 191 ? 2.338 -6.430 4.075 1.00 93.25 191 ASP A CA 1
ATOM 1462 C C . ASP A 1 191 ? 0.844 -6.147 4.187 1.00 93.25 191 ASP A C 1
ATOM 1464 O O . ASP A 1 191 ? 0.274 -6.326 5.264 1.00 93.25 191 ASP A O 1
ATOM 1468 N N . GLN A 1 192 ? 0.166 -5.861 3.074 1.00 97.88 192 GLN A N 1
ATOM 1469 C CA . GLN A 1 192 ? -1.258 -5.539 3.122 1.00 97.88 192 GLN A CA 1
ATOM 1470 C C . GLN A 1 192 ? -2.115 -6.742 3.543 1.00 97.88 192 GLN A C 1
ATOM 1472 O O . GLN A 1 192 ? -3.127 -6.555 4.214 1.00 97.88 192 GLN A O 1
ATOM 1477 N N . SER A 1 193 ? -1.684 -7.985 3.280 1.00 97.69 193 SER A N 1
ATOM 1478 C CA . SER A 1 193 ? -2.352 -9.176 3.838 1.00 97.69 193 SER A CA 1
ATOM 1479 C C . SER A 1 193 ? -2.222 -9.272 5.365 1.00 97.69 193 SER A C 1
ATOM 1481 O O . SER A 1 193 ? -3.171 -9.669 6.043 1.00 97.69 193 SER A O 1
ATOM 1483 N N . GLN A 1 194 ? -1.069 -8.900 5.934 1.00 96.38 19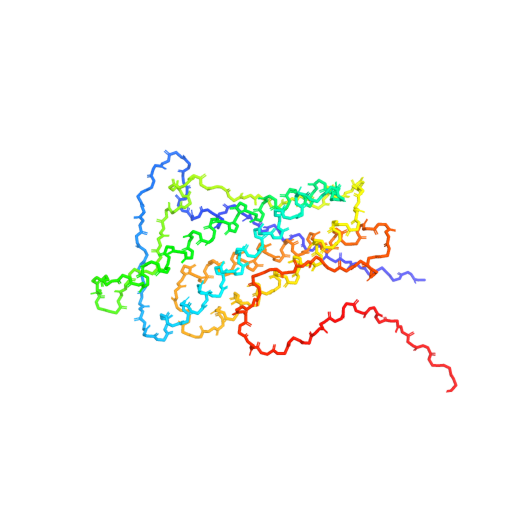4 GLN A N 1
ATOM 1484 C CA . GLN A 1 194 ? -0.894 -8.850 7.392 1.00 96.38 194 GLN A CA 1
ATOM 1485 C C . GLN A 1 194 ? -1.734 -7.729 8.015 1.00 96.38 194 GLN A C 1
ATOM 1487 O O . GLN A 1 194 ? -2.330 -7.917 9.077 1.00 96.38 194 GLN A O 1
ATOM 1492 N N . GLU A 1 195 ? -1.802 -6.574 7.354 1.00 98.06 195 GLU A N 1
ATOM 1493 C CA . GLU A 1 195 ? -2.615 -5.434 7.780 1.00 98.06 195 GLU A CA 1
ATOM 1494 C C . GLU A 1 195 ? -4.111 -5.774 7.751 1.00 98.06 195 GLU A C 1
ATOM 1496 O O . GLU A 1 195 ? -4.812 -5.498 8.728 1.00 98.06 195 GLU A O 1
ATOM 1501 N N . ILE A 1 196 ? -4.586 -6.460 6.702 1.00 98.44 196 ILE A N 1
ATOM 1502 C CA . ILE A 1 196 ? -5.948 -7.013 6.623 1.00 98.44 196 ILE A CA 1
ATOM 1503 C C . ILE A 1 196 ? -6.226 -7.928 7.818 1.00 98.44 196 ILE A C 1
ATOM 1505 O O . ILE A 1 196 ? -7.201 -7.703 8.534 1.00 98.44 196 ILE A O 1
ATOM 1509 N N . ALA A 1 197 ? -5.351 -8.899 8.097 1.00 97.12 197 ALA A N 1
ATOM 1510 C CA . ALA A 1 197 ? -5.548 -9.832 9.207 1.00 97.12 197 ALA A CA 1
ATOM 1511 C C . ALA A 1 197 ? -5.623 -9.121 10.575 1.00 97.12 197 ALA A C 1
ATOM 1513 O O . ALA A 1 197 ? -6.444 -9.471 11.427 1.00 97.12 197 ALA A O 1
ATOM 1514 N N . LEU A 1 198 ? -4.801 -8.087 10.795 1.00 97.12 198 LEU A N 1
ATOM 1515 C CA . LEU A 1 198 ? -4.871 -7.271 12.011 1.00 97.12 198 LEU A CA 1
ATOM 1516 C C . LEU A 1 198 ? -6.200 -6.503 12.101 1.00 97.12 198 LEU A C 1
ATOM 1518 O O . LEU A 1 198 ? -6.804 -6.438 13.172 1.00 97.12 198 LEU A O 1
ATOM 1522 N N . MET A 1 199 ? -6.673 -5.934 10.993 1.00 98.31 199 MET A N 1
ATOM 1523 C CA . MET A 1 199 ? -7.945 -5.210 10.944 1.00 98.31 199 MET A CA 1
ATOM 1524 C C . MET A 1 199 ? -9.154 -6.137 11.144 1.00 98.31 199 MET A C 1
ATOM 1526 O O . MET A 1 199 ? -10.103 -5.763 11.833 1.00 98.31 199 MET A O 1
ATOM 1530 N N . GLU A 1 200 ? -9.114 -7.369 10.636 1.00 97.81 200 GLU A N 1
ATOM 1531 C CA . GLU A 1 200 ? -10.122 -8.398 10.928 1.00 97.81 200 GLU A CA 1
ATOM 1532 C C . GLU A 1 200 ? -10.145 -8.770 12.419 1.00 97.81 200 GLU A C 1
ATOM 1534 O O . GLU A 1 200 ? -11.218 -8.931 13.015 1.00 97.81 200 GLU A O 1
ATOM 1539 N N . ALA A 1 201 ? -8.972 -8.844 13.056 1.00 96.50 201 ALA A N 1
ATOM 1540 C CA . ALA A 1 201 ? -8.868 -9.063 14.496 1.00 96.50 201 ALA A CA 1
ATOM 1541 C C . ALA A 1 201 ? -9.449 -7.887 15.302 1.00 96.50 201 ALA A C 1
ATOM 1543 O O . ALA A 1 201 ? -10.152 -8.117 16.287 1.00 96.50 201 ALA A O 1
ATOM 1544 N N . VAL A 1 202 ? -9.233 -6.640 14.864 1.00 97.12 202 VAL A N 1
ATOM 1545 C CA . VAL A 1 202 ? -9.871 -5.446 15.452 1.00 97.12 202 VAL A CA 1
ATOM 1546 C C . VAL A 1 202 ? -11.393 -5.542 15.367 1.00 97.12 202 VAL A C 1
ATOM 1548 O O . VAL A 1 202 ? -12.073 -5.337 16.370 1.00 97.12 202 VAL A O 1
ATOM 1551 N N . ILE A 1 203 ? -11.936 -5.888 14.194 1.00 97.62 203 ILE A N 1
ATOM 1552 C CA . ILE A 1 203 ? -13.386 -6.048 14.004 1.00 97.62 203 ILE A CA 1
ATOM 1553 C C . ILE A 1 203 ? -13.933 -7.136 14.937 1.00 97.62 203 ILE A C 1
ATOM 1555 O O . ILE A 1 203 ? -14.982 -6.948 15.548 1.00 97.62 203 ILE A O 1
ATOM 1559 N N . SER A 1 204 ? -13.207 -8.244 15.092 1.00 95.62 204 SER A N 1
ATOM 1560 C CA . SER A 1 204 ? -13.599 -9.364 15.959 1.00 95.62 204 SER A CA 1
ATOM 1561 C C . SER A 1 204 ? -13.552 -9.024 17.453 1.00 95.62 204 SER A C 1
ATOM 1563 O O . SER A 1 204 ? -14.294 -9.606 18.240 1.00 95.62 204 SER A O 1
ATOM 1565 N N . ALA A 1 205 ? -12.685 -8.092 17.854 1.00 94.75 205 ALA A N 1
ATOM 1566 C CA . ALA A 1 205 ? -12.556 -7.625 19.233 1.00 94.75 205 ALA A CA 1
ATOM 1567 C C . ALA A 1 205 ? -13.591 -6.549 19.613 1.00 94.75 205 ALA A C 1
ATOM 1569 O O . ALA A 1 205 ? -13.647 -6.130 20.772 1.00 94.75 205 ALA A O 1
ATOM 1570 N N . TYR A 1 206 ? -14.411 -6.090 18.664 1.00 96.75 206 TYR A N 1
ATOM 1571 C CA . TYR A 1 206 ? -15.438 -5.089 18.919 1.00 96.75 206 TYR A CA 1
ATOM 1572 C C . TYR A 1 206 ? -16.563 -5.649 19.812 1.00 96.75 206 TYR A C 1
ATOM 1574 O O . TYR A 1 206 ? -17.180 -6.648 19.448 1.00 96.75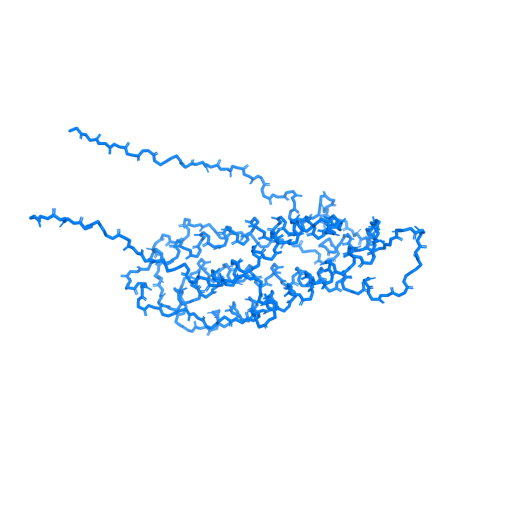 206 TYR A O 1
ATOM 1582 N N . PRO A 1 207 ? -16.889 -5.016 20.959 1.00 94.94 207 PRO A N 1
ATOM 1583 C CA . PRO A 1 207 ? -17.924 -5.525 21.866 1.00 94.94 207 PRO A CA 1
ATOM 1584 C C . PRO A 1 207 ? -19.363 -5.289 21.374 1.00 94.94 207 PRO A C 1
ATOM 1586 O O . PRO A 1 207 ? -20.303 -5.821 21.964 1.00 94.94 207 PRO A O 1
ATOM 1589 N N . GLY A 1 208 ? -19.552 -4.450 20.351 1.00 94.94 208 GLY A N 1
ATOM 1590 C CA . GLY A 1 208 ? -20.862 -4.135 19.781 1.00 94.94 208 GLY A CA 1
ATOM 1591 C C . GLY A 1 208 ? -21.223 -4.996 18.569 1.00 94.94 208 GLY A C 1
ATOM 1592 O O . GLY A 1 208 ? -20.503 -5.911 18.180 1.00 94.94 208 GLY A O 1
ATOM 1593 N N . ASP A 1 209 ? -22.343 -4.664 17.926 1.00 96.62 209 ASP A N 1
ATOM 1594 C CA . ASP A 1 209 ? -22.728 -5.288 16.660 1.00 96.62 209 ASP A CA 1
ATOM 1595 C C . ASP A 1 209 ? -21.876 -4.731 15.511 1.00 96.62 209 ASP A C 1
ATOM 1597 O O . ASP A 1 209 ? -22.163 -3.672 14.943 1.00 96.62 209 ASP A O 1
ATOM 1601 N N . ALA A 1 210 ? -20.811 -5.454 15.163 1.00 96.75 210 ALA A N 1
ATOM 1602 C CA . ALA A 1 210 ? -19.947 -5.091 14.050 1.00 96.75 210 ALA A CA 1
ATOM 1603 C C . ALA A 1 210 ? -20.715 -5.015 12.723 1.00 96.75 210 ALA A C 1
ATOM 1605 O O . ALA A 1 210 ? -20.350 -4.197 11.882 1.00 96.75 210 ALA A O 1
ATOM 1606 N N . ALA A 1 211 ? -21.772 -5.807 12.503 1.00 96.62 211 ALA A N 1
ATOM 1607 C CA . ALA A 1 211 ? -22.527 -5.799 11.247 1.00 96.62 211 ALA A CA 1
ATOM 1608 C C . ALA A 1 211 ? -23.283 -4.476 11.041 1.00 96.62 211 ALA A C 1
ATOM 1610 O O . ALA A 1 211 ? -23.353 -3.981 9.916 1.00 96.62 211 ALA A O 1
ATOM 1611 N N . ALA A 1 212 ? -23.757 -3.857 12.125 1.00 97.69 212 ALA A N 1
ATOM 1612 C CA . ALA A 1 212 ? -24.431 -2.561 12.089 1.00 97.69 212 ALA A CA 1
ATOM 1613 C C . ALA A 1 212 ? -23.493 -1.377 11.773 1.00 97.69 212 ALA A C 1
ATOM 1615 O O . ALA A 1 212 ? -23.955 -0.316 11.340 1.00 97.69 212 ALA A O 1
ATOM 1616 N N . VAL A 1 213 ? -22.177 -1.530 11.964 1.00 98.25 213 VAL A N 1
ATOM 1617 C CA . VAL A 1 213 ? -21.200 -0.469 11.678 1.00 98.25 213 VAL A CA 1
ATOM 1618 C C . VAL A 1 213 ? -20.917 -0.396 10.178 1.00 98.25 213 VAL A C 1
ATOM 1620 O O . VAL A 1 213 ? -20.407 -1.345 9.574 1.00 98.25 213 VAL A O 1
ATOM 1623 N N . LYS A 1 214 ? -21.201 0.757 9.571 1.00 98.06 214 LYS A N 1
ATOM 1624 C CA . LYS A 1 214 ? -20.871 1.032 8.166 1.00 98.06 214 LYS A CA 1
ATOM 1625 C C . LYS A 1 214 ? -19.361 1.262 7.996 1.00 98.06 214 LYS A C 1
ATOM 1627 O O . LYS A 1 214 ? -18.752 1.855 8.887 1.00 98.06 214 LYS A O 1
ATOM 1632 N N . PRO A 1 215 ? -18.755 0.829 6.876 1.00 97.94 215 PRO A N 1
ATOM 1633 C CA . PRO A 1 215 ? -17.361 1.148 6.585 1.00 97.94 215 PRO A CA 1
ATOM 1634 C C . PRO A 1 215 ? -17.162 2.663 6.454 1.00 97.94 215 PRO A C 1
ATOM 1636 O O . PRO A 1 215 ? -18.068 3.388 6.033 1.00 97.94 215 PRO A O 1
ATOM 1639 N N . ALA A 1 216 ? -15.962 3.128 6.795 1.00 97.31 216 ALA A N 1
ATOM 1640 C CA . ALA A 1 216 ? -15.514 4.474 6.472 1.00 97.31 216 ALA A CA 1
ATOM 1641 C C . ALA A 1 216 ? -15.504 4.680 4.949 1.00 97.31 216 ALA A C 1
ATOM 1643 O O . ALA A 1 216 ? -15.457 3.719 4.174 1.00 97.31 216 ALA A O 1
ATOM 1644 N N . LYS A 1 217 ? -15.549 5.944 4.517 1.00 96.75 217 LYS A N 1
ATOM 1645 C CA . LYS A 1 217 ? -15.431 6.277 3.098 1.00 96.75 217 LYS A CA 1
ATOM 1646 C C . LYS A 1 217 ? -14.086 5.763 2.577 1.00 96.75 217 LYS A C 1
ATOM 1648 O O . LYS A 1 217 ? -13.049 6.020 3.180 1.00 96.75 217 LYS A O 1
ATOM 1653 N N . VAL A 1 218 ? -14.127 5.043 1.462 1.00 95.62 218 VAL A N 1
ATOM 1654 C CA . VAL A 1 218 ? -12.927 4.575 0.768 1.00 95.62 218 VAL A CA 1
ATOM 1655 C C . VAL A 1 218 ? -12.529 5.633 -0.260 1.00 95.62 218 VAL A C 1
ATOM 1657 O O . VAL A 1 218 ? -13.382 6.127 -0.999 1.00 95.62 218 VAL A O 1
ATOM 1660 N N . HIS A 1 219 ? -11.250 6.000 -0.283 1.00 95.00 219 HIS A N 1
ATOM 1661 C CA . HIS A 1 219 ? -10.671 6.964 -1.225 1.00 95.00 219 HIS A CA 1
ATOM 1662 C C . HIS A 1 219 ? -9.704 6.242 -2.176 1.00 95.00 219 HIS A C 1
ATOM 1664 O O . HIS A 1 219 ? -9.302 5.124 -1.892 1.00 95.00 219 HIS A O 1
ATOM 1670 N N . GLY A 1 220 ? -9.337 6.847 -3.310 1.00 90.44 220 GLY A N 1
ATOM 1671 C CA . GLY A 1 220 ? -8.300 6.294 -4.204 1.00 90.44 220 GLY A CA 1
ATOM 1672 C C . GLY A 1 220 ? -8.715 5.097 -5.076 1.00 90.44 220 GLY A C 1
ATOM 1673 O O . GLY A 1 220 ? -7.880 4.557 -5.794 1.00 90.44 220 GLY A O 1
ATOM 1674 N N . MET A 1 221 ? -9.994 4.704 -5.070 1.00 86.81 221 MET A N 1
ATOM 1675 C CA . MET A 1 221 ? -10.506 3.548 -5.832 1.00 86.81 221 MET A CA 1
ATOM 1676 C C . MET A 1 221 ? -11.085 3.905 -7.212 1.00 86.81 221 MET A C 1
ATOM 1678 O O . MET A 1 221 ? -11.389 3.010 -7.994 1.00 86.81 221 MET A O 1
ATOM 1682 N N . ASP A 1 222 ? -11.237 5.193 -7.538 1.00 78.50 222 ASP A N 1
ATOM 1683 C CA . ASP A 1 222 ? -11.977 5.665 -8.727 1.00 78.50 222 ASP A CA 1
ATOM 1684 C C . ASP A 1 222 ? -11.328 5.273 -10.070 1.00 78.50 222 ASP A C 1
ATOM 1686 O O . ASP A 1 222 ? -11.972 5.301 -11.119 1.00 78.50 222 ASP A O 1
ATOM 1690 N N . HIS A 1 223 ? -10.043 4.912 -10.044 1.00 68.12 223 HIS A N 1
ATOM 1691 C CA . HIS A 1 223 ? -9.249 4.544 -11.220 1.00 68.12 223 HIS A CA 1
ATOM 1692 C C . HIS A 1 223 ? -8.947 3.047 -11.310 1.00 68.12 223 HIS A C 1
ATOM 1694 O O . HIS A 1 223 ? -8.220 2.624 -12.211 1.00 68.12 223 HIS A O 1
ATOM 1700 N N . MET A 1 224 ? -9.523 2.246 -10.410 1.00 65.81 224 MET A N 1
ATOM 1701 C CA . MET A 1 224 ? -9.522 0.793 -10.513 1.00 65.81 224 MET A CA 1
ATOM 1702 C C . MET A 1 224 ? -10.400 0.412 -11.702 1.00 65.81 224 MET A C 1
ATOM 1704 O O . MET A 1 224 ? -11.620 0.297 -11.577 1.00 65.81 224 MET A O 1
ATOM 1708 N N . GLY A 1 225 ? -9.789 0.318 -12.887 1.00 51.28 225 GLY A N 1
ATOM 1709 C CA . GLY A 1 225 ? -10.472 -0.056 -14.119 1.00 51.28 225 GLY A CA 1
ATOM 1710 C C . GLY A 1 225 ? -11.362 -1.273 -13.880 1.00 51.28 225 GLY A C 1
ATOM 1711 O O . GLY A 1 225 ? -10.953 -2.214 -13.208 1.00 51.28 225 GLY A O 1
ATOM 1712 N N . HIS A 1 226 ? -12.595 -1.230 -14.390 1.00 41.06 226 HIS A N 1
ATOM 1713 C CA . HIS A 1 226 ? -13.585 -2.302 -14.290 1.00 41.06 226 HIS A CA 1
ATOM 1714 C C . HIS A 1 226 ? -13.069 -3.608 -14.924 1.00 41.06 226 HIS A C 1
ATOM 1716 O O . HIS A 1 226 ? -13.411 -3.954 -16.053 1.00 41.06 226 HIS A O 1
ATOM 1722 N N . GLY A 1 227 ? -12.234 -4.336 -14.194 1.00 39.53 227 GLY A N 1
ATOM 1723 C CA . GLY A 1 227 ? -11.687 -5.632 -14.548 1.00 39.53 227 GLY A CA 1
ATOM 1724 C C . GLY A 1 227 ? -12.267 -6.686 -13.622 1.00 39.53 227 GLY A C 1
ATOM 1725 O O . GLY A 1 227 ? -11.646 -7.039 -12.634 1.00 39.53 227 GLY A O 1
ATOM 1726 N N . LYS A 1 228 ? -13.445 -7.200 -13.997 1.00 37.69 228 LYS A N 1
ATOM 1727 C CA . LYS A 1 228 ? -14.153 -8.350 -13.405 1.00 37.69 228 LYS A CA 1
ATOM 1728 C C . LYS A 1 228 ? -14.779 -8.096 -12.029 1.00 37.69 228 LYS A C 1
ATOM 1730 O O . LYS A 1 228 ? -14.155 -8.190 -10.985 1.00 37.69 228 LYS A O 1
ATOM 1735 N N . ASP A 1 229 ? -16.085 -7.862 -12.087 1.00 38.72 229 ASP A N 1
ATOM 1736 C CA . ASP A 1 229 ? -17.078 -8.386 -11.156 1.00 38.72 229 ASP A CA 1
ATOM 1737 C C . ASP A 1 229 ? -16.713 -8.239 -9.676 1.00 38.72 229 ASP A C 1
ATOM 1739 O O . ASP A 1 229 ? -16.365 -9.205 -8.995 1.00 38.72 229 ASP A O 1
ATOM 1743 N N . ASN A 1 230 ? -16.925 -7.031 -9.153 1.00 36.06 230 ASN A N 1
ATOM 1744 C CA . ASN A 1 230 ? -17.172 -6.813 -7.734 1.00 36.06 230 ASN A CA 1
ATOM 1745 C C . ASN A 1 230 ? -18.463 -7.556 -7.334 1.00 36.06 230 ASN A C 1
ATOM 1747 O O . ASN A 1 230 ? -19.524 -6.962 -7.139 1.00 36.06 230 ASN A O 1
ATOM 1751 N N . LYS A 1 231 ? -18.398 -8.889 -7.257 1.00 34.69 231 LYS A N 1
ATOM 1752 C CA . LYS A 1 231 ? -19.280 -9.644 -6.386 1.00 34.69 231 LYS A CA 1
ATOM 1753 C C . LYS A 1 231 ? -18.800 -9.311 -4.995 1.00 34.69 231 LYS A C 1
ATOM 1755 O O . LYS A 1 231 ? -17.808 -9.863 -4.529 1.00 34.69 231 LYS A O 1
ATOM 1760 N N . THR A 1 232 ? -19.524 -8.391 -4.375 1.00 37.78 232 THR A N 1
ATOM 1761 C CA . THR A 1 232 ? -19.705 -8.316 -2.935 1.00 37.78 232 THR A CA 1
ATOM 1762 C C . THR A 1 232 ? -19.589 -9.720 -2.345 1.00 37.78 232 THR A C 1
ATOM 1764 O O . THR A 1 232 ? -20.526 -10.519 -2.384 1.00 37.78 232 THR A O 1
ATOM 1767 N N . ARG A 1 233 ? -18.400 -10.053 -1.835 1.00 41.41 233 ARG A N 1
ATOM 1768 C CA . ARG A 1 233 ? -18.234 -11.158 -0.904 1.00 41.41 233 ARG A CA 1
ATOM 1769 C C . ARG A 1 233 ? -18.860 -10.652 0.379 1.00 41.41 233 ARG A C 1
ATOM 1771 O O . ARG A 1 233 ? -18.215 -10.018 1.203 1.00 41.41 233 ARG A O 1
ATOM 1778 N N . ASP A 1 234 ? -20.174 -10.815 0.433 1.00 36.44 234 ASP A N 1
ATOM 1779 C CA . ASP A 1 234 ? -20.953 -10.705 1.645 1.00 36.44 234 ASP A CA 1
ATOM 1780 C C . ASP A 1 234 ? -20.271 -11.590 2.687 1.00 36.44 234 ASP A C 1
ATOM 1782 O O . ASP A 1 234 ? -20.205 -12.813 2.537 1.00 36.44 234 ASP A O 1
ATOM 1786 N N . CYS A 1 235 ? -19.709 -10.967 3.719 1.00 36.88 235 CYS A N 1
ATOM 1787 C CA . CYS A 1 235 ? -19.282 -11.641 4.937 1.00 36.88 235 CYS A CA 1
ATOM 1788 C C . CYS A 1 235 ? -20.549 -12.056 5.710 1.00 36.88 235 CYS A C 1
ATOM 1790 O O . CYS A 1 235 ? -20.810 -11.590 6.818 1.00 36.88 235 CYS A O 1
ATOM 1792 N N . GLY A 1 236 ? -21.369 -12.888 5.068 1.00 32.59 236 GLY A N 1
ATOM 1793 C CA . GLY A 1 236 ? -22.680 -13.338 5.493 1.00 32.59 236 GLY A CA 1
ATOM 1794 C C . GLY A 1 236 ? -22.580 -14.742 6.065 1.00 32.59 236 GLY A C 1
ATOM 1795 O O . GLY A 1 236 ? -22.450 -15.738 5.359 1.00 32.59 236 GLY A O 1
ATOM 1796 N N . HIS A 1 237 ? -22.621 -14.795 7.385 1.00 43.03 237 HIS A N 1
ATOM 1797 C CA . HIS A 1 237 ? -22.692 -15.972 8.236 1.00 43.03 237 HIS A CA 1
ATOM 1798 C C . HIS A 1 237 ? -23.744 -16.996 7.748 1.00 43.03 237 HIS A C 1
ATOM 1800 O O . HIS A 1 237 ? -24.946 -16.784 7.911 1.00 43.03 237 HIS A O 1
ATOM 1806 N N . THR A 1 238 ? -23.323 -18.136 7.191 1.00 35.28 238 THR A N 1
ATOM 1807 C CA . THR A 1 238 ? -24.246 -19.235 6.863 1.00 35.28 238 THR A CA 1
ATOM 1808 C C . THR A 1 238 ? -24.637 -19.984 8.138 1.00 35.28 238 THR A C 1
ATOM 1810 O O . THR A 1 238 ? -23.835 -20.737 8.695 1.00 35.28 238 THR A O 1
ATOM 1813 N N . LYS A 1 239 ? -25.877 -19.800 8.604 1.00 38.31 239 LYS A N 1
ATOM 1814 C CA . LYS A 1 239 ? -26.518 -20.740 9.538 1.00 38.31 239 LYS A CA 1
ATOM 1815 C C . LYS A 1 239 ? -26.935 -22.014 8.785 1.00 38.31 239 LYS A C 1
ATOM 1817 O O . LYS A 1 239 ? -27.314 -21.912 7.621 1.00 38.31 239 LYS A O 1
ATOM 1822 N N . PRO A 1 240 ? -26.907 -23.196 9.424 1.00 41.12 240 PRO A N 1
ATOM 1823 C CA . PRO A 1 240 ? -27.411 -24.418 8.812 1.00 41.12 240 PRO A CA 1
ATOM 1824 C C . PRO A 1 240 ? -28.937 -24.498 8.953 1.00 41.12 240 PRO A C 1
ATOM 1826 O O . PRO A 1 240 ? -29.460 -24.450 10.069 1.00 41.12 240 PRO A O 1
ATOM 1829 N N . ASP A 1 241 ? -29.642 -24.651 7.832 1.00 38.69 241 ASP A N 1
ATOM 1830 C CA . ASP A 1 241 ? -31.075 -24.939 7.823 1.00 38.69 241 ASP A CA 1
ATOM 1831 C C . ASP A 1 241 ? -31.338 -26.389 8.239 1.00 38.69 241 ASP A C 1
ATOM 1833 O O . ASP A 1 241 ? -30.899 -27.358 7.615 1.00 38.69 241 ASP A O 1
ATOM 1837 N N . SER A 1 242 ? -32.089 -26.529 9.327 1.00 42.19 242 SER A N 1
ATOM 1838 C CA . SER A 1 242 ? -32.707 -27.772 9.760 1.00 42.19 242 SER A CA 1
ATOM 1839 C C . SER A 1 242 ? -34.036 -27.957 9.028 1.00 42.19 242 SER A C 1
ATOM 1841 O O . SER A 1 242 ? -35.038 -27.353 9.415 1.00 42.19 242 SER A O 1
ATOM 1843 N N . HIS A 1 243 ? -34.084 -28.826 8.021 1.00 42.38 243 HIS A N 1
ATOM 1844 C CA . HIS A 1 243 ? -35.361 -29.289 7.483 1.00 42.38 243 HIS A CA 1
ATOM 1845 C C . HIS A 1 243 ? -35.879 -30.487 8.284 1.00 42.38 243 HIS A C 1
ATOM 1847 O O . HIS A 1 243 ? -35.314 -31.580 8.270 1.00 42.38 243 HIS A O 1
ATOM 1853 N N . LYS A 1 244 ? -36.971 -30.233 9.011 1.00 41.34 244 LYS A N 1
ATOM 1854 C CA . LYS A 1 244 ? -37.972 -31.224 9.404 1.00 41.34 244 LYS A CA 1
ATOM 1855 C C . LYS A 1 244 ? -39.130 -31.158 8.404 1.00 41.34 244 LYS A C 1
ATOM 1857 O O . LYS A 1 244 ? -39.511 -30.056 8.011 1.00 41.34 244 LYS A O 1
ATOM 1862 N N . HIS A 1 245 ? -39.706 -32.341 8.186 1.00 41.16 245 HIS A N 1
ATOM 1863 C CA . HIS A 1 245 ? -40.895 -32.711 7.406 1.00 41.16 245 HIS A CA 1
ATOM 1864 C C . HIS A 1 245 ? -40.672 -32.985 5.923 1.00 41.16 245 HIS A C 1
ATOM 1866 O O . HIS A 1 245 ? -40.377 -32.044 5.163 1.00 41.16 245 HIS A O 1
#

Secondary structure (DSSP, 8-state):
---------------TTSSSSTTT--TTSPPPPEEEEEE--HHHHHHHHHHHHHHHHHHHHHHHHHHHHHH-TT---HHHHHHHHHHHHHHHHHHHHHHHHHHHHHS-PPPBTTEEEEEEESHHHHTT--PPPPPPGGGGTT----HHHHHHHHHHHHHHHHHHHHHHHHHH-TT---HHHHHHHHHHHHHHHHHHHHHHHHHHT-SS-GGGSPPPPP-S-TTS---S----------PPP----